Protein AF-A0A9Q1RSJ9-F1 (afdb_monomer)

Mean predicted aligned error: 6.54 Å

Nearest PDB structures (foldseek):
  8xuq-assembly1_G  TM=7.198E-01  e=1.308E-06  Solanum lycopersicum
  9fp6-assembly1_F  TM=8.351E-01  e=1.399E-05  Nicotiana benthamiana
  8xuo-assembly1_G  TM=7.167E-01  e=4.504E-06  Solanum lycopersicum
  8rfh-assembly1_B  TM=7.055E-01  e=2.595E-05  Nicotiana benthamiana
  9cc9-assembly1_L  TM=5.285E-01  e=7.656E-05  Nicotiana benthamiana

Foldseek 3Di:
DDDPAAECEQDHDPCCLVVLCDQEHHHEYCHQEDDLSVLSVLNHQEAHYEHPDAEHEYELNVLNNQNHAYAHYPHAYEHDPPPPPDDDCPPRANANHAEHAHYEAEPDDVNVSVLVSYQQHAEYEYEYAWDWDADPVVRGIETETHAAQSNQNHAEYHYEYPYPDLPHHYDYHHHPNHNYYHYHPRRDD

pLDDT: mean 84.87, std 12.77, range [38.72, 98.0]

Structure (mmCIF, N/CA/C/O backbone):
data_AF-A0A9Q1RSJ9-F1
#
_entry.id   AF-A0A9Q1RSJ9-F1
#
loop_
_atom_site.group_PDB
_atom_site.id
_atom_site.type_symbol
_atom_site.label_atom_id
_atom_site.label_alt_id
_atom_site.label_comp_id
_atom_site.label_asym_id
_atom_site.label_entity_id
_atom_site.label_seq_id
_atom_site.pdbx_PDB_ins_code
_atom_site.Cartn_x
_atom_site.Cartn_y
_atom_site.Cartn_z
_atom_site.occupancy
_atom_site.B_iso_or_equiv
_atom_site.auth_seq_id
_atom_site.auth_comp_id
_atom_site.auth_asym_id
_atom_site.auth_atom_id
_atom_site.pdbx_PDB_model_num
ATOM 1 N N . MET A 1 1 ? 0.863 -15.755 8.123 1.00 38.72 1 MET A N 1
ATOM 2 C CA . MET A 1 1 ? -0.002 -15.908 9.307 1.00 38.72 1 MET A CA 1
ATOM 3 C C . MET A 1 1 ? -1.433 -15.966 8.819 1.00 38.72 1 MET A C 1
ATOM 5 O O . MET A 1 1 ? -1.862 -15.001 8.196 1.00 38.72 1 MET A O 1
ATOM 9 N N . ASP A 1 2 ? -2.131 -17.075 9.055 1.00 47.91 2 ASP A N 1
ATOM 10 C CA . ASP A 1 2 ? -3.582 -17.150 8.866 1.00 47.91 2 ASP A CA 1
ATOM 11 C C . ASP A 1 2 ? -4.243 -16.605 10.131 1.00 47.91 2 ASP A C 1
ATOM 13 O O . ASP A 1 2 ? -4.348 -17.286 11.147 1.00 47.91 2 ASP A O 1
ATOM 17 N N . LEU A 1 3 ? -4.605 -15.323 10.098 1.00 58.59 3 LEU A N 1
ATOM 18 C CA . LEU A 1 3 ? -5.423 -14.724 11.145 1.00 58.59 3 LEU A CA 1
ATOM 19 C C . LEU A 1 3 ? -6.862 -15.222 11.010 1.00 58.59 3 LEU A C 1
ATOM 21 O O . LEU A 1 3 ? -7.394 -15.317 9.897 1.00 58.59 3 LEU A O 1
ATOM 25 N N . VAL A 1 4 ? -7.494 -15.507 12.151 1.00 61.94 4 VAL A N 1
ATOM 26 C CA . VAL A 1 4 ? -8.932 -15.782 12.217 1.00 61.94 4 VAL A CA 1
ATOM 27 C C . VAL A 1 4 ? -9.643 -14.551 11.661 1.00 61.94 4 VAL A C 1
ATOM 29 O O . VAL A 1 4 ? -9.582 -13.467 12.235 1.00 61.94 4 VAL A O 1
ATOM 32 N N . SER A 1 5 ? -10.245 -14.711 10.488 1.00 78.69 5 SER A N 1
ATOM 33 C CA . SER A 1 5 ? -10.952 -13.652 9.777 1.00 78.69 5 SER A CA 1
ATOM 34 C C . SER A 1 5 ? -12.436 -13.965 9.789 1.00 78.69 5 SER A C 1
ATOM 36 O O . SER A 1 5 ? -12.838 -15.105 9.549 1.00 78.69 5 SER A O 1
ATOM 38 N N . ILE A 1 6 ? -13.248 -12.950 10.066 1.00 86.00 6 ILE A N 1
ATOM 39 C CA . ILE A 1 6 ? -14.702 -13.087 10.001 1.00 86.00 6 ILE A CA 1
ATOM 40 C C . ILE A 1 6 ? -15.140 -13.227 8.541 1.00 86.00 6 ILE A C 1
ATOM 42 O O . ILE A 1 6 ? -14.545 -12.620 7.648 1.00 86.00 6 ILE A O 1
ATOM 46 N N . ASN A 1 7 ? -16.168 -14.032 8.278 1.00 89.69 7 ASN A N 1
ATOM 47 C CA . ASN A 1 7 ? -16.780 -14.096 6.955 1.00 89.69 7 ASN A CA 1
ATOM 48 C C . ASN A 1 7 ? -17.945 -13.105 6.896 1.00 89.69 7 ASN A C 1
ATOM 50 O O . ASN A 1 7 ? -18.901 -13.241 7.651 1.00 89.69 7 ASN A O 1
ATOM 54 N N . ILE A 1 8 ? -17.841 -12.113 6.016 1.00 87.31 8 ILE A N 1
ATOM 55 C CA . ILE A 1 8 ? -18.817 -11.023 5.881 1.00 87.31 8 ILE A CA 1
ATOM 56 C C . ILE A 1 8 ? -19.888 -11.337 4.822 1.00 87.31 8 ILE A C 1
ATOM 58 O O . ILE A 1 8 ? -20.927 -10.691 4.786 1.00 87.31 8 ILE A O 1
ATOM 62 N N . GLY A 1 9 ? -19.676 -12.348 3.972 1.00 89.19 9 GLY A N 1
ATOM 63 C CA . GLY A 1 9 ? -20.532 -12.574 2.803 1.00 89.19 9 GLY A CA 1
ATOM 64 C C . GLY A 1 9 ? -20.293 -11.521 1.714 1.00 89.19 9 GLY A C 1
ATOM 65 O O . GLY A 1 9 ? -19.180 -10.997 1.603 1.00 89.19 9 GLY A O 1
ATOM 66 N N . ASP A 1 10 ? -21.306 -11.236 0.894 1.00 89.94 10 ASP A N 1
ATOM 67 C CA . ASP A 1 10 ? -21.202 -10.356 -0.285 1.00 89.94 10 ASP A CA 1
ATOM 68 C C . ASP A 1 10 ? -21.384 -8.857 0.011 1.00 89.94 10 ASP A C 1
ATOM 70 O O . ASP A 1 10 ? -21.110 -8.027 -0.854 1.00 89.94 10 ASP A O 1
ATOM 74 N N . THR A 1 11 ? -21.811 -8.492 1.222 1.00 87.00 11 THR A N 1
ATOM 75 C CA . THR A 1 11 ? -22.080 -7.099 1.614 1.00 87.00 11 THR A CA 1
ATOM 76 C C . THR A 1 11 ? -21.608 -6.824 3.032 1.00 87.00 11 THR A C 1
ATOM 78 O O . THR A 1 11 ? -21.827 -7.637 3.926 1.00 87.00 11 THR A O 1
ATOM 81 N N . PHE A 1 12 ? -21.008 -5.655 3.264 1.00 86.06 12 PHE A N 1
ATOM 82 C CA . PHE A 1 12 ? -20.601 -5.249 4.607 1.00 86.06 12 PHE A CA 1
ATOM 83 C C . PHE A 1 12 ? -21.818 -4.845 5.455 1.00 86.06 12 PHE A C 1
ATOM 85 O O . PHE A 1 12 ? -22.579 -3.975 5.025 1.00 86.06 12 PHE A O 1
ATOM 92 N N . PRO A 1 13 ? -22.001 -5.434 6.653 1.00 85.19 13 PRO A N 1
ATOM 93 C CA . PRO A 1 13 ? -23.095 -5.076 7.545 1.00 85.19 13 PRO A CA 1
ATOM 94 C C . PRO A 1 13 ? -22.954 -3.626 8.005 1.00 85.19 13 PRO A C 1
ATOM 96 O O . PRO A 1 13 ? -21.854 -3.155 8.307 1.00 85.19 13 PRO A O 1
ATOM 99 N N . CYS A 1 14 ? -24.077 -2.918 8.097 1.00 83.75 14 CYS A N 1
ATOM 100 C CA . CYS A 1 14 ? -24.103 -1.532 8.559 1.00 83.75 14 CYS A CA 1
ATOM 101 C C . CYS A 1 14 ? -23.620 -1.402 10.008 1.00 83.75 14 CYS A C 1
ATOM 103 O O . CYS A 1 14 ? -23.041 -0.380 10.370 1.00 83.75 14 CYS A O 1
ATOM 105 N N . GLU A 1 15 ? -23.822 -2.446 10.804 1.00 86.25 15 GLU A N 1
ATOM 106 C CA . GLU A 1 15 ? -23.476 -2.583 12.216 1.00 86.25 15 GLU A CA 1
ATOM 107 C C . GLU A 1 15 ? -21.966 -2.510 12.455 1.00 86.25 15 GLU A C 1
ATOM 109 O O . GLU A 1 15 ? -21.543 -2.195 13.566 1.00 86.25 15 GLU A O 1
ATOM 114 N N . ILE A 1 16 ? -21.140 -2.720 11.418 1.00 84.31 16 ILE A N 1
ATOM 115 C CA . ILE A 1 16 ? -19.684 -2.593 11.528 1.00 84.31 16 ILE A CA 1
ATOM 116 C C . ILE A 1 16 ? -19.283 -1.217 12.071 1.00 84.31 16 ILE A C 1
ATOM 118 O O . ILE A 1 16 ? -18.333 -1.131 12.839 1.00 84.31 16 ILE A O 1
ATOM 122 N N . ARG A 1 17 ? -20.055 -0.160 11.769 1.00 85.19 17 ARG A N 1
ATOM 123 C CA . ARG A 1 17 ? -19.818 1.212 12.246 1.00 85.19 17 ARG A CA 1
ATOM 124 C C . ARG A 1 17 ? -19.864 1.347 13.773 1.00 85.19 17 ARG A C 1
ATOM 126 O O . ARG A 1 17 ? -19.304 2.288 14.319 1.00 85.19 17 ARG A O 1
ATOM 133 N N . ALA A 1 18 ? -20.519 0.416 14.472 1.00 87.75 18 ALA A N 1
ATOM 134 C CA . ALA A 1 18 ? -20.614 0.425 15.930 1.00 87.75 18 ALA A CA 1
ATOM 135 C C . ALA A 1 18 ? -19.321 -0.055 16.614 1.00 87.75 18 ALA A C 1
ATOM 137 O O . ALA A 1 18 ? -19.141 0.143 17.815 1.00 87.75 18 ALA A O 1
ATOM 138 N N . LEU A 1 19 ? -18.388 -0.652 15.868 1.00 88.19 19 LEU A N 1
ATOM 139 C CA . LEU A 1 19 ? -17.151 -1.227 16.399 1.00 88.19 19 LEU A CA 1
ATOM 140 C C . LEU A 1 19 ? -16.051 -0.168 16.601 1.00 88.19 19 LEU A C 1
ATOM 142 O O . LEU A 1 19 ? -14.877 -0.429 16.371 1.00 88.19 19 LEU A O 1
ATOM 146 N N . ILE A 1 20 ? -16.397 1.037 17.058 1.00 89.94 20 ILE A N 1
ATOM 147 C CA . ILE A 1 20 ? -15.503 2.213 17.126 1.00 89.94 20 ILE A CA 1
ATOM 148 C C . ILE A 1 20 ? -14.248 2.036 18.002 1.00 89.94 20 ILE A C 1
ATOM 150 O O . ILE A 1 20 ? -13.300 2.817 17.909 1.00 89.94 20 ILE A O 1
ATOM 154 N N . HIS A 1 21 ? -14.225 1.025 18.872 1.00 91.81 21 HIS A N 1
ATOM 155 C CA . HIS A 1 21 ? -13.074 0.685 19.714 1.00 91.81 21 HIS A CA 1
ATOM 156 C C . HIS A 1 21 ? -12.145 -0.355 19.078 1.00 91.81 21 HIS A C 1
ATOM 158 O O . HIS A 1 21 ? -11.103 -0.681 19.651 1.00 91.81 21 HIS A O 1
ATOM 164 N N . MET A 1 22 ? -12.492 -0.890 17.903 1.00 92.19 22 MET A N 1
ATOM 165 C CA . MET A 1 22 ? -11.650 -1.862 17.223 1.00 92.19 22 MET A CA 1
ATOM 166 C C . MET A 1 22 ? -10.328 -1.248 16.786 1.00 92.19 22 MET A C 1
ATOM 168 O O . MET A 1 22 ? -10.280 -0.211 16.134 1.00 92.19 22 MET A O 1
ATOM 172 N N . ARG A 1 23 ? -9.254 -1.979 17.083 1.00 96.25 23 ARG A N 1
ATOM 173 C CA . ARG A 1 23 ? -7.890 -1.687 16.621 1.00 96.25 23 ARG A CA 1
ATOM 174 C C . ARG A 1 23 ? -7.442 -2.637 15.513 1.00 96.25 23 ARG A C 1
ATOM 176 O O . ARG A 1 23 ? -6.493 -2.346 14.793 1.00 96.25 23 ARG A O 1
ATOM 183 N N . TYR A 1 24 ? -8.134 -3.760 15.350 1.00 94.94 24 TYR A N 1
ATOM 184 C CA . TYR A 1 24 ? -7.784 -4.809 14.406 1.00 94.94 24 TYR A CA 1
ATOM 185 C C . TYR A 1 24 ? -9.038 -5.340 13.714 1.00 94.94 24 TYR A C 1
ATOM 187 O O . TYR A 1 24 ? -9.971 -5.772 14.385 1.00 94.94 24 TYR A O 1
ATOM 195 N N . PHE A 1 25 ? -9.041 -5.339 12.384 1.00 92.50 25 PHE A N 1
ATOM 196 C CA . PHE A 1 25 ? -10.108 -5.888 11.555 1.00 92.50 25 PHE A CA 1
ATOM 197 C C . PHE A 1 25 ? -9.519 -6.872 10.554 1.00 92.50 25 PHE A C 1
ATOM 199 O O . PHE A 1 25 ? -8.630 -6.506 9.787 1.00 92.50 25 PHE A O 1
ATOM 206 N N . ALA A 1 26 ? -10.036 -8.101 10.537 1.00 92.75 26 ALA A N 1
ATOM 207 C CA . ALA A 1 26 ? -9.693 -9.098 9.533 1.00 92.75 26 ALA A CA 1
ATOM 208 C C . ALA A 1 26 ? -10.942 -9.774 8.989 1.00 92.75 26 ALA A C 1
ATOM 210 O O . ALA A 1 26 ? -11.686 -10.395 9.747 1.00 92.75 26 ALA A O 1
ATOM 211 N N . ALA A 1 27 ? -11.137 -9.711 7.674 1.00 91.38 27 ALA A N 1
ATOM 212 C CA . ALA A 1 27 ? -12.321 -10.274 7.044 1.00 91.38 27 ALA A CA 1
ATOM 213 C C . ALA A 1 27 ? -12.035 -11.025 5.742 1.00 91.38 27 ALA A C 1
ATOM 215 O O . ALA A 1 27 ? -11.140 -10.681 4.966 1.00 91.38 27 ALA A O 1
ATOM 216 N N . ARG A 1 28 ? -12.863 -12.036 5.483 1.00 92.50 28 ARG A N 1
ATOM 217 C CA . ARG A 1 28 ? -13.072 -12.649 4.171 1.00 92.50 28 ARG A CA 1
ATOM 218 C C . ARG A 1 28 ? -14.424 -12.182 3.655 1.00 92.50 28 ARG A C 1
ATOM 220 O O . ARG A 1 28 ? -15.399 -12.198 4.400 1.00 92.50 28 ARG A O 1
ATOM 227 N N . THR A 1 29 ? -14.486 -11.757 2.401 1.00 91.69 29 THR A N 1
ATOM 228 C CA . THR A 1 29 ? -15.721 -11.200 1.841 1.00 91.69 29 THR A CA 1
ATOM 229 C C . THR A 1 29 ? -15.854 -11.504 0.355 1.00 91.69 29 THR A C 1
ATOM 231 O O . THR A 1 29 ? -14.871 -11.485 -0.387 1.00 91.69 29 THR A O 1
ATOM 234 N N . GLY A 1 30 ? -17.079 -11.806 -0.068 1.00 92.00 30 GLY A N 1
ATOM 235 C CA . GLY A 1 30 ? -17.480 -11.867 -1.469 1.00 92.00 30 GLY A CA 1
ATOM 236 C C . GLY A 1 30 ? -17.686 -10.487 -2.097 1.00 92.00 30 GLY A C 1
ATOM 237 O O . GLY A 1 30 ? -17.730 -10.403 -3.323 1.00 92.00 30 GLY A O 1
ATOM 238 N N . ALA A 1 31 ? -17.731 -9.418 -1.292 1.00 90.56 31 ALA A N 1
ATOM 239 C CA . ALA A 1 31 ? -17.780 -8.044 -1.774 1.00 90.56 31 ALA A CA 1
ATOM 240 C C . ALA A 1 31 ? -16.536 -7.697 -2.607 1.00 90.56 31 ALA A C 1
ATOM 242 O O . ALA A 1 31 ? -15.432 -8.206 -2.379 1.00 90.56 31 ALA A O 1
ATOM 243 N N . ASP A 1 32 ? -16.710 -6.802 -3.573 1.00 90.31 32 ASP A N 1
ATOM 244 C CA . ASP A 1 32 ? -15.641 -6.251 -4.405 1.00 90.31 32 ASP A CA 1
ATOM 245 C C . ASP A 1 32 ? -15.170 -4.870 -3.933 1.00 90.31 32 ASP A C 1
ATOM 247 O O . ASP A 1 32 ? -14.203 -4.332 -4.474 1.00 90.31 32 ASP A O 1
ATOM 251 N N . SER A 1 33 ? -15.817 -4.303 -2.917 1.00 89.88 33 SER A N 1
ATOM 252 C CA . SER A 1 33 ? -15.429 -3.059 -2.268 1.00 89.88 33 SER A CA 1
ATOM 253 C C . SER A 1 33 ? -15.694 -3.103 -0.767 1.00 89.88 33 SER A C 1
ATOM 255 O O . SER A 1 33 ? -16.440 -3.937 -0.253 1.00 89.88 33 SER A O 1
ATOM 257 N N . ILE A 1 34 ? -15.055 -2.185 -0.057 1.00 88.81 34 ILE A N 1
ATOM 258 C CA . ILE A 1 34 ? -15.343 -1.856 1.339 1.00 88.81 34 ILE A CA 1
ATOM 259 C C . ILE A 1 34 ? -16.115 -0.520 1.352 1.00 88.81 34 ILE A C 1
ATOM 261 O O . ILE A 1 34 ? -15.713 0.410 0.648 1.00 88.81 34 ILE A O 1
ATOM 265 N N . PRO A 1 35 ? -17.215 -0.389 2.118 1.00 89.31 35 PRO A N 1
ATOM 266 C CA . PRO A 1 35 ? -17.971 0.858 2.191 1.00 89.31 35 PRO A CA 1
ATOM 267 C C . PRO A 1 35 ? -17.153 1.983 2.829 1.00 89.31 35 PRO A C 1
ATOM 269 O O . PRO A 1 35 ? -16.315 1.750 3.704 1.00 89.31 35 PRO A O 1
ATOM 272 N N . SER A 1 36 ? -17.452 3.225 2.448 1.00 87.69 36 SER A N 1
ATOM 273 C CA . SER A 1 36 ? -16.790 4.420 2.985 1.00 87.69 36 SER A CA 1
ATOM 274 C C . SER A 1 36 ? -16.938 4.571 4.505 1.00 87.69 36 SER A C 1
ATOM 276 O O . SER A 1 36 ? -16.034 5.112 5.148 1.00 87.69 36 SER A O 1
ATOM 278 N N . THR A 1 37 ? -18.002 4.006 5.088 1.00 87.31 37 THR A N 1
ATOM 279 C CA . THR A 1 37 ? -18.265 3.949 6.538 1.00 87.31 37 THR A CA 1
ATOM 280 C C . THR A 1 37 ? -17.204 3.179 7.326 1.00 87.31 37 THR A C 1
ATOM 282 O O . THR A 1 37 ? -17.190 3.239 8.549 1.00 87.31 37 THR A O 1
ATOM 285 N N . ILE A 1 38 ? -16.271 2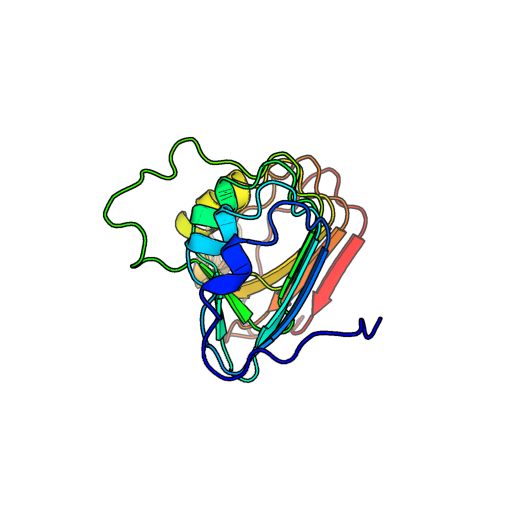.475 6.672 1.00 89.75 38 ILE A N 1
ATOM 286 C CA . ILE A 1 38 ? -15.105 1.902 7.362 1.00 89.75 38 ILE A CA 1
ATOM 287 C C . ILE A 1 38 ? -14.284 2.971 8.099 1.00 89.75 38 ILE A C 1
ATOM 289 O O . ILE A 1 38 ? -13.656 2.669 9.111 1.00 89.75 38 ILE A O 1
ATOM 293 N N . ALA A 1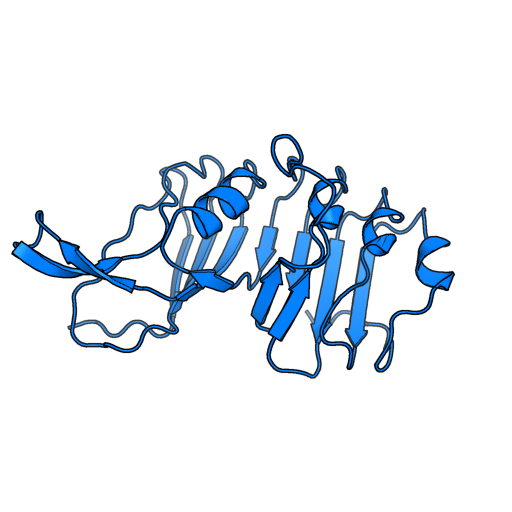 39 ? -14.325 4.222 7.627 1.00 89.06 39 ALA A N 1
ATOM 294 C CA . ALA A 1 39 ? -13.655 5.351 8.263 1.00 89.06 39 ALA A CA 1
ATOM 295 C C . ALA A 1 39 ? -14.237 5.711 9.643 1.00 89.06 39 ALA A C 1
ATOM 297 O O . ALA A 1 39 ? -13.537 6.339 10.438 1.00 89.06 39 ALA A O 1
ATOM 298 N N . ASP A 1 40 ? -15.457 5.261 9.963 1.00 90.12 40 ASP A N 1
ATOM 299 C CA . ASP A 1 40 ? -16.060 5.422 11.294 1.00 90.12 40 ASP A CA 1
ATOM 300 C C . ASP A 1 40 ? -15.291 4.620 12.359 1.00 90.12 40 ASP A C 1
ATOM 302 O O . ASP A 1 40 ? -15.323 4.946 13.548 1.00 90.12 40 ASP A O 1
ATOM 306 N N . LEU A 1 41 ? -14.521 3.605 11.942 1.00 92.50 41 LEU A N 1
ATOM 307 C CA . LEU A 1 41 ? -13.605 2.850 12.798 1.00 92.50 41 LEU A CA 1
ATOM 308 C C . LEU A 1 41 ? -12.309 3.627 13.061 1.00 92.50 41 LEU A C 1
ATOM 310 O O . LEU A 1 41 ? -11.207 3.151 12.798 1.00 92.50 41 LEU A O 1
ATOM 314 N N . TRP A 1 42 ? -12.422 4.836 13.601 1.00 90.06 42 TRP A N 1
ATOM 315 C CA . TRP A 1 42 ? -11.311 5.777 13.777 1.00 90.06 42 TRP A CA 1
ATOM 316 C C . TRP A 1 42 ? -10.148 5.250 14.644 1.00 90.06 42 TRP A C 1
ATOM 318 O O . TRP A 1 42 ? -9.029 5.757 14.542 1.00 90.06 42 TRP A O 1
ATOM 328 N N . ASN A 1 43 ? -10.382 4.232 15.486 1.00 94.75 43 ASN A N 1
ATOM 329 C CA . ASN A 1 43 ? -9.339 3.568 16.280 1.00 94.75 43 ASN A CA 1
ATOM 330 C C . ASN A 1 43 ? -8.596 2.437 15.560 1.00 94.75 43 ASN A C 1
ATOM 332 O O . ASN A 1 43 ? -7.685 1.851 16.151 1.00 94.75 43 ASN A O 1
ATOM 336 N N . LEU A 1 44 ? -8.968 2.109 14.323 1.00 96.12 44 LEU A N 1
ATOM 337 C CA . LEU A 1 44 ? -8.414 0.960 13.627 1.00 96.12 44 LEU A CA 1
ATOM 338 C C . LEU A 1 44 ? -6.933 1.174 13.301 1.00 96.12 44 LEU A C 1
ATOM 340 O O . LEU A 1 44 ? -6.558 2.146 12.652 1.00 96.12 44 LEU A O 1
ATOM 344 N N . GLU A 1 45 ? -6.097 0.226 13.719 1.00 97.62 45 GLU A N 1
ATOM 345 C CA . GLU A 1 45 ? -4.654 0.225 13.466 1.00 97.62 45 GLU A CA 1
ATOM 346 C C . GLU A 1 45 ? -4.273 -0.776 12.377 1.00 97.62 45 GLU A C 1
ATOM 348 O O . GLU A 1 45 ? -3.343 -0.537 11.610 1.00 97.62 45 GLU A O 1
ATOM 353 N N . THR A 1 46 ? -4.988 -1.898 12.283 1.00 96.81 46 THR A N 1
ATOM 354 C CA . THR A 1 46 ? -4.728 -2.934 11.279 1.00 96.81 46 THR A CA 1
ATOM 355 C C . THR A 1 46 ? -6.003 -3.324 10.549 1.00 96.81 46 THR A C 1
ATOM 357 O O . THR A 1 46 ? -6.970 -3.766 11.167 1.00 96.81 46 THR A O 1
ATOM 360 N N . PHE A 1 47 ? -5.975 -3.205 9.226 1.00 95.00 47 PHE A N 1
ATOM 361 C CA . PHE A 1 47 ? -7.040 -3.602 8.318 1.00 95.00 47 PHE A CA 1
ATOM 362 C C . PHE A 1 47 ? -6.547 -4.725 7.407 1.00 95.00 47 PHE A C 1
ATOM 364 O O . PHE A 1 47 ? -5.630 -4.538 6.606 1.00 95.00 47 PHE A O 1
ATOM 371 N N . VAL A 1 48 ? -7.163 -5.896 7.519 1.00 94.38 48 VAL A N 1
ATOM 372 C CA . VAL A 1 48 ? -6.850 -7.087 6.733 1.00 94.38 48 VAL A CA 1
ATOM 373 C C . VAL A 1 48 ? -8.104 -7.542 6.005 1.00 94.38 48 VAL A C 1
ATOM 375 O O . VAL A 1 48 ? -9.132 -7.816 6.619 1.00 94.38 48 VAL A O 1
ATOM 378 N N . VAL A 1 49 ? -8.032 -7.674 4.686 1.00 92.25 49 VAL A N 1
ATOM 379 C CA . VAL A 1 49 ? -9.169 -8.155 3.904 1.00 92.25 49 VAL A CA 1
ATOM 380 C C . VAL A 1 49 ? -8.733 -9.120 2.816 1.00 92.25 49 VAL A C 1
ATOM 382 O O . VAL A 1 49 ? -7.767 -8.911 2.077 1.00 92.25 49 VAL A O 1
ATOM 385 N N . LYS A 1 50 ? -9.477 -10.213 2.710 1.00 90.94 50 LYS A N 1
ATOM 386 C CA . LYS A 1 50 ? -9.373 -11.183 1.631 1.00 90.94 50 LYS A CA 1
ATOM 387 C C . LYS A 1 50 ? -10.681 -11.172 0.858 1.00 90.94 50 LYS A C 1
ATOM 389 O O . LYS A 1 50 ? -11.651 -11.817 1.256 1.00 90.94 50 LYS A O 1
ATOM 394 N N . GLY A 1 51 ? -10.680 -10.440 -0.252 1.00 89.00 51 GLY A N 1
ATOM 395 C CA . GLY A 1 51 ? -11.730 -10.571 -1.251 1.00 89.00 51 GLY A CA 1
ATOM 396 C C . GLY A 1 51 ? -11.768 -12.003 -1.791 1.00 89.00 51 GLY A C 1
ATOM 397 O O . GLY A 1 51 ? -10.752 -12.704 -1.827 1.00 89.00 51 GLY A O 1
ATOM 398 N N . LEU A 1 52 ? -12.936 -12.454 -2.222 1.00 87.50 52 LEU A N 1
ATOM 399 C CA . LEU A 1 52 ? -13.087 -13.725 -2.938 1.00 87.50 52 LEU A CA 1
ATOM 400 C C . LEU A 1 52 ? -13.102 -13.524 -4.465 1.00 87.50 52 LEU A C 1
ATOM 402 O O . LEU A 1 52 ? -13.110 -14.495 -5.214 1.00 87.50 52 LEU A O 1
ATOM 406 N N . ARG A 1 53 ? -13.056 -12.263 -4.920 1.00 85.38 53 ARG A N 1
ATOM 407 C CA . ARG A 1 53 ? -13.040 -11.835 -6.331 1.00 85.38 53 ARG A CA 1
ATOM 408 C C . ARG A 1 53 ? -11.670 -11.277 -6.750 1.00 85.38 53 ARG A C 1
ATOM 410 O O . ARG A 1 53 ? -10.776 -11.143 -5.925 1.00 85.38 53 ARG A O 1
ATOM 417 N N . GLY A 1 54 ? -11.478 -10.945 -8.029 1.00 83.75 54 GLY A N 1
ATOM 418 C CA . GLY A 1 54 ? -10.159 -10.561 -8.566 1.00 83.75 54 GLY A CA 1
ATOM 419 C C . GLY A 1 54 ? -9.560 -9.255 -8.013 1.00 83.75 54 GLY A C 1
ATOM 420 O O . GLY A 1 54 ? -8.387 -9.222 -7.633 1.00 83.75 54 GLY A O 1
ATOM 421 N N . GLU A 1 55 ? -10.351 -8.186 -7.971 1.00 88.12 55 GLU A N 1
ATOM 422 C CA . GLU A 1 55 ? -9.955 -6.851 -7.504 1.00 88.12 55 GLU A CA 1
ATOM 423 C C . GLU A 1 55 ? -10.837 -6.432 -6.324 1.00 88.12 55 GLU A C 1
ATOM 425 O O . GLU A 1 55 ? -12.017 -6.775 -6.286 1.00 88.12 55 GLU A O 1
ATOM 430 N N . PHE A 1 56 ? -10.250 -5.730 -5.356 1.00 91.00 56 PHE A N 1
ATOM 431 C CA . PHE A 1 56 ? -10.928 -5.237 -4.165 1.00 91.00 56 PHE A CA 1
ATOM 432 C C . PHE A 1 56 ? -10.724 -3.725 -4.044 1.00 91.00 56 PHE A C 1
ATOM 434 O O . PHE A 1 56 ? -9.591 -3.249 -3.934 1.00 91.00 56 PHE A O 1
ATOM 441 N N . ARG A 1 57 ? -11.817 -2.965 -4.092 1.00 91.25 57 ARG A N 1
ATOM 442 C CA . ARG A 1 57 ? -11.799 -1.503 -4.098 1.00 91.25 57 ARG A CA 1
ATOM 443 C C . ARG A 1 57 ? -11.817 -0.963 -2.675 1.00 91.25 57 ARG A C 1
ATOM 445 O O . ARG A 1 57 ? -12.723 -1.241 -1.895 1.00 91.25 57 ARG A O 1
ATOM 452 N N . LEU A 1 58 ? -10.803 -0.178 -2.356 1.00 90.94 58 LEU A N 1
ATOM 453 C CA . LEU A 1 58 ? -10.672 0.585 -1.129 1.00 90.94 58 LEU A CA 1
ATOM 454 C C . LEU A 1 58 ? -11.334 1.960 -1.310 1.00 90.94 58 LEU A C 1
ATOM 456 O O . LEU A 1 58 ? -11.178 2.566 -2.374 1.00 90.94 58 LEU A O 1
ATOM 460 N N . PRO A 1 59 ? -12.039 2.489 -0.300 1.00 88.56 59 PRO A N 1
ATOM 461 C CA . PRO A 1 59 ? -12.614 3.814 -0.356 1.00 88.56 59 PRO A CA 1
ATOM 462 C C . PRO A 1 59 ? -11.520 4.836 -0.026 1.00 88.56 59 PRO A C 1
ATOM 464 O O . PRO A 1 59 ? -10.584 4.581 0.740 1.00 88.56 59 PRO A O 1
ATOM 467 N N . ARG A 1 60 ? -11.633 6.039 -0.567 1.00 85.06 60 ARG A N 1
ATOM 468 C CA . ARG A 1 60 ? -10.699 7.114 -0.220 1.00 85.06 60 ARG A CA 1
ATOM 469 C C . ARG A 1 60 ? -10.896 7.621 1.211 1.00 85.06 60 ARG A C 1
ATOM 471 O O . ARG A 1 60 ? -9.948 8.119 1.809 1.00 85.06 60 ARG A O 1
ATOM 478 N N . SER A 1 61 ? -12.052 7.369 1.828 1.00 85.81 61 SER A N 1
ATOM 479 C CA . SER A 1 61 ? -12.277 7.653 3.251 1.00 85.81 61 SER A CA 1
ATOM 480 C C . SER A 1 61 ? -11.268 6.968 4.190 1.00 85.81 61 SER A C 1
ATOM 482 O O . SER A 1 61 ? -11.043 7.469 5.292 1.00 85.81 61 SER A O 1
ATOM 484 N N . LEU A 1 62 ? -10.576 5.899 3.757 1.00 89.12 62 LEU A N 1
ATOM 485 C CA . LEU A 1 62 ? -9.454 5.318 4.510 1.00 89.12 62 LEU A CA 1
ATOM 486 C C . LEU A 1 62 ? -8.369 6.348 4.824 1.00 89.12 62 LEU A C 1
ATOM 488 O O . LEU A 1 62 ? -7.757 6.255 5.884 1.00 89.12 62 LEU A O 1
ATOM 492 N N . PHE A 1 63 ? -8.152 7.350 3.964 1.00 86.81 63 PHE A N 1
ATOM 493 C CA . PHE A 1 63 ? -7.135 8.378 4.193 1.00 86.81 63 PHE A CA 1
ATOM 494 C C . PHE A 1 63 ? -7.403 9.263 5.418 1.00 86.81 63 PHE A C 1
ATOM 496 O O . PHE A 1 63 ? -6.512 9.988 5.851 1.00 86.81 63 PHE A O 1
ATOM 503 N N . ARG A 1 64 ? -8.599 9.173 6.016 1.00 84.94 64 ARG A N 1
ATOM 504 C CA . ARG A 1 64 ? -8.982 9.868 7.256 1.00 84.94 64 ARG A CA 1
ATOM 505 C C . ARG A 1 64 ? -8.646 9.071 8.522 1.00 84.94 64 ARG A C 1
ATOM 507 O O . ARG A 1 64 ? -8.731 9.602 9.628 1.00 84.94 64 ARG A O 1
ATOM 514 N N . MET A 1 65 ? -8.263 7.801 8.390 1.00 91.44 65 MET A N 1
ATOM 515 C CA . MET A 1 65 ? -8.020 6.904 9.521 1.00 91.44 65 MET A CA 1
ATOM 516 C C . MET A 1 65 ? -6.608 7.095 10.081 1.00 91.44 65 MET A C 1
ATOM 518 O O . MET A 1 65 ? -5.697 6.309 9.832 1.00 91.44 65 MET A O 1
ATOM 522 N N . PHE A 1 66 ? -6.421 8.153 10.867 1.00 90.94 66 PHE A N 1
ATOM 523 C CA . PHE A 1 66 ? -5.111 8.592 11.360 1.00 90.94 66 PHE A CA 1
ATOM 524 C C . PHE A 1 66 ? -4.377 7.584 12.262 1.00 90.94 66 PHE A C 1
ATOM 526 O O . PHE A 1 66 ? -3.180 7.748 12.472 1.00 90.94 66 PHE A O 1
ATOM 533 N N . LYS A 1 67 ? -5.039 6.552 12.808 1.00 95.81 67 LYS A N 1
ATOM 534 C CA . LYS A 1 67 ? -4.380 5.474 13.575 1.00 95.81 67 LYS A CA 1
ATOM 535 C C . LYS A 1 67 ? -4.004 4.257 12.731 1.00 95.81 67 LYS A C 1
ATOM 537 O O . LYS A 1 67 ? -3.340 3.361 13.246 1.00 95.81 67 LYS A O 1
ATOM 542 N N . LEU A 1 68 ? -4.395 4.219 11.458 1.00 96.81 68 LEU A N 1
ATOM 543 C CA . LEU A 1 68 ? -4.203 3.063 10.593 1.00 96.81 68 LEU A CA 1
ATOM 544 C C . LEU A 1 68 ? -2.723 2.896 10.239 1.00 96.81 68 LEU A C 1
ATOM 546 O O . LEU A 1 68 ? -2.133 3.732 9.559 1.00 96.81 68 LEU A O 1
ATOM 550 N N . LYS A 1 69 ? -2.134 1.790 10.697 1.00 97.69 69 LYS A N 1
ATOM 551 C CA . LYS A 1 69 ? -0.720 1.438 10.515 1.00 97.69 69 LYS A CA 1
ATOM 552 C C . LYS A 1 69 ? -0.509 0.386 9.443 1.00 97.69 69 LYS A C 1
ATOM 554 O O . LYS A 1 69 ? 0.490 0.420 8.724 1.00 97.69 69 LYS A O 1
ATOM 559 N N . HIS A 1 70 ? -1.442 -0.553 9.327 1.00 97.69 70 HIS A N 1
ATOM 560 C CA . HIS A 1 70 ? -1.270 -1.722 8.478 1.00 97.69 70 HIS A CA 1
ATOM 561 C C . HIS A 1 70 ? -2.501 -1.955 7.608 1.00 97.69 70 HIS A C 1
ATOM 563 O O . HIS A 1 70 ? -3.590 -2.205 8.118 1.00 97.69 70 HIS A O 1
ATOM 569 N N . ILE A 1 71 ? -2.307 -1.930 6.289 1.00 95.81 71 ILE A N 1
ATOM 570 C CA . ILE A 1 71 ? -3.316 -2.328 5.305 1.00 95.81 71 ILE A CA 1
ATOM 571 C C . ILE A 1 71 ? -2.820 -3.582 4.590 1.00 95.81 71 ILE A C 1
ATOM 573 O O . ILE A 1 71 ? -1.788 -3.569 3.913 1.00 95.81 71 ILE A O 1
ATOM 577 N N . HIS A 1 72 ? -3.576 -4.668 4.713 1.00 94.44 72 HIS A N 1
ATOM 578 C CA . HIS A 1 72 ? -3.287 -5.931 4.058 1.00 94.44 72 HIS A CA 1
ATOM 579 C C . HIS A 1 72 ? -4.474 -6.409 3.230 1.00 94.44 72 HIS A C 1
ATOM 581 O O . HIS A 1 72 ? -5.413 -7.010 3.747 1.00 94.44 72 HIS A O 1
ATOM 587 N N . VAL A 1 73 ? -4.414 -6.180 1.921 1.00 91.75 73 VAL A N 1
ATOM 588 C CA . VAL A 1 73 ? -5.364 -6.771 0.979 1.00 91.75 73 VAL A CA 1
ATOM 589 C C . VAL A 1 73 ? -4.717 -8.011 0.360 1.00 91.75 73 VAL A C 1
ATOM 591 O O . VAL A 1 73 ? -3.619 -7.942 -0.185 1.00 91.75 73 VAL A O 1
ATOM 594 N N . ASN A 1 74 ? -5.356 -9.176 0.448 1.00 84.62 74 ASN A N 1
ATOM 595 C CA . ASN A 1 74 ? -4.779 -10.408 -0.113 1.00 84.62 74 ASN A CA 1
ATOM 596 C C . ASN A 1 74 ? -4.852 -10.466 -1.652 1.00 84.62 74 ASN A C 1
ATOM 598 O O . ASN A 1 74 ? -4.018 -11.120 -2.282 1.00 84.62 74 ASN A O 1
ATOM 602 N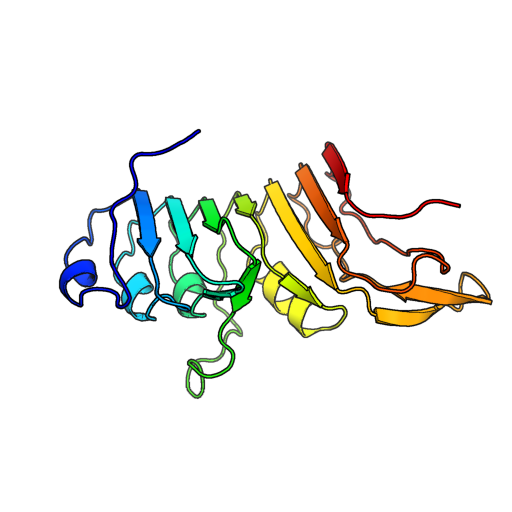 N . ASN A 1 75 ? -5.810 -9.754 -2.252 1.00 80.69 75 ASN A N 1
ATOM 603 C CA . ASN A 1 75 ? -6.014 -9.693 -3.704 1.00 80.69 75 ASN A CA 1
ATOM 604 C C . ASN A 1 75 ? -5.421 -8.402 -4.277 1.00 80.69 75 ASN A C 1
ATOM 606 O O . ASN A 1 75 ? -4.568 -7.792 -3.649 1.00 80.69 75 ASN A O 1
ATOM 610 N N . ARG A 1 76 ? -5.837 -7.977 -5.474 1.00 87.88 76 ARG A N 1
ATOM 611 C CA . ARG A 1 76 ? -5.411 -6.695 -6.053 1.00 87.88 76 ARG A CA 1
ATOM 612 C C . ARG A 1 76 ? -6.234 -5.574 -5.426 1.00 87.88 76 ARG A C 1
ATOM 614 O O . ARG A 1 76 ? -7.449 -5.582 -5.590 1.00 87.88 76 ARG A O 1
ATOM 621 N N . ALA A 1 77 ? -5.597 -4.634 -4.735 1.00 90.06 77 ALA A N 1
ATOM 622 C CA . ALA A 1 77 ? -6.284 -3.463 -4.206 1.00 90.06 77 ALA A CA 1
ATOM 623 C C . ALA A 1 77 ? -6.257 -2.314 -5.217 1.00 90.06 77 ALA A C 1
ATOM 625 O O . ALA A 1 77 ? -5.209 -2.019 -5.791 1.00 90.06 77 ALA A O 1
ATOM 626 N N . SER A 1 78 ? -7.373 -1.625 -5.397 1.00 88.62 78 SER A N 1
ATOM 627 C CA . SER A 1 78 ? -7.420 -0.322 -6.067 1.00 88.62 78 SER A CA 1
ATOM 628 C C . SER A 1 78 ? -8.213 0.656 -5.226 1.00 88.62 78 SER A C 1
ATOM 630 O O . SER A 1 78 ? -8.948 0.250 -4.335 1.00 88.62 78 SER A O 1
ATOM 632 N N . PHE A 1 79 ? -8.045 1.949 -5.471 1.00 83.44 79 PHE A N 1
ATOM 633 C CA . PHE A 1 79 ? -8.870 2.959 -4.822 1.00 83.44 79 PHE A CA 1
ATOM 634 C C . PHE A 1 79 ? -10.068 3.275 -5.715 1.00 83.44 79 PHE A C 1
ATOM 636 O O . PHE A 1 79 ? -9.899 3.486 -6.918 1.00 83.44 79 PHE A O 1
ATOM 643 N N . SER A 1 80 ? -11.267 3.293 -5.132 1.00 69.81 80 SER A N 1
ATOM 644 C CA . SER A 1 80 ? -12.485 3.718 -5.822 1.00 69.81 80 SER A CA 1
ATOM 645 C C . SER A 1 80 ? -12.314 5.157 -6.317 1.00 69.81 80 SER A C 1
ATOM 647 O O . SER A 1 80 ? -11.909 6.045 -5.564 1.00 69.81 80 SER A O 1
ATOM 649 N N . LEU A 1 81 ? -12.574 5.377 -7.609 1.00 54.97 81 LEU A N 1
ATOM 650 C CA . LEU A 1 81 ? -12.593 6.710 -8.220 1.00 54.97 81 LEU A CA 1
ATOM 651 C C . LEU A 1 81 ? -13.985 7.351 -8.158 1.00 54.97 81 LEU A C 1
ATOM 653 O O . LEU A 1 81 ? -14.093 8.558 -8.346 1.00 54.97 81 LEU A O 1
ATOM 657 N N . HIS A 1 82 ? -15.029 6.550 -7.923 1.00 50.50 82 HIS A N 1
ATOM 658 C CA . HIS A 1 82 ? -16.425 6.961 -8.074 1.00 50.50 82 HIS A CA 1
ATOM 659 C C . HIS A 1 82 ? -17.110 7.364 -6.764 1.00 50.50 82 HIS A C 1
ATOM 661 O O . HIS A 1 82 ? -18.114 8.064 -6.825 1.00 50.50 82 HIS A O 1
ATOM 667 N N . ASP A 1 83 ? -16.562 6.999 -5.602 1.00 49.28 83 ASP A N 1
ATOM 668 C CA . ASP A 1 83 ? -17.197 7.311 -4.308 1.00 49.28 83 ASP A CA 1
ATOM 669 C C . ASP A 1 83 ? -16.911 8.737 -3.796 1.00 49.28 83 ASP A C 1
ATOM 671 O O . ASP A 1 83 ? -17.503 9.172 -2.813 1.00 49.28 83 ASP A O 1
ATOM 675 N N . ASP A 1 84 ? -16.066 9.497 -4.502 1.00 49.47 84 ASP A N 1
ATOM 676 C CA . ASP A 1 84 ? -15.516 10.784 -4.057 1.00 49.47 84 ASP A CA 1
ATOM 677 C C . ASP A 1 84 ? -15.821 11.923 -5.040 1.00 49.47 84 ASP A C 1
ATOM 679 O O . ASP A 1 84 ? -14.959 12.731 -5.386 1.00 49.47 84 ASP A O 1
ATOM 683 N N . ILE A 1 85 ? -17.067 12.033 -5.501 1.00 45.91 85 ILE A N 1
ATOM 684 C CA . ILE A 1 85 ? -17.493 13.219 -6.267 1.00 45.91 85 ILE A CA 1
ATOM 685 C C . ILE A 1 85 ? -17.437 14.496 -5.387 1.00 45.91 85 ILE A C 1
ATOM 687 O O . ILE A 1 85 ? -17.512 15.601 -5.917 1.00 45.91 85 ILE A O 1
ATOM 691 N N . CYS A 1 86 ? -17.244 14.381 -4.062 1.00 41.75 86 CYS A N 1
ATOM 692 C CA . CYS A 1 86 ? -17.441 15.500 -3.136 1.00 41.75 86 CYS A CA 1
ATOM 693 C C . CYS A 1 86 ? -16.311 15.830 -2.133 1.00 41.75 86 CYS A C 1
ATOM 695 O O . CYS A 1 86 ? -16.434 16.846 -1.454 1.00 41.75 86 CYS A O 1
ATOM 697 N N . GLU A 1 87 ? -15.216 15.069 -2.021 1.00 47.38 87 GLU A N 1
ATOM 698 C CA . GLU A 1 87 ? -14.127 15.409 -1.080 1.00 47.38 87 GLU A CA 1
ATOM 699 C C . GLU A 1 87 ? -12.781 15.487 -1.814 1.00 47.38 87 GLU A C 1
ATOM 701 O O . GLU A 1 87 ? -12.323 14.522 -2.431 1.00 47.38 87 GLU A O 1
ATOM 706 N N . SER A 1 88 ? -12.141 16.663 -1.787 1.00 53.16 88 SER A N 1
ATOM 707 C CA . SER A 1 88 ? -10.795 16.804 -2.332 1.00 53.16 88 SER A CA 1
ATOM 708 C C . SER A 1 88 ? -9.817 16.024 -1.454 1.00 53.16 88 SER A C 1
ATOM 710 O O . SER A 1 88 ? -9.752 16.189 -0.236 1.00 53.16 88 SER A O 1
ATOM 712 N N . LEU A 1 89 ? -9.018 15.167 -2.088 1.00 56.12 89 LEU A N 1
ATOM 713 C CA . LEU A 1 89 ? -7.958 14.414 -1.416 1.00 56.12 89 LEU A CA 1
ATOM 714 C C . LEU A 1 89 ? -6.750 15.297 -1.064 1.00 56.12 89 LEU A C 1
ATOM 716 O O . LEU A 1 89 ? -5.732 14.784 -0.600 1.00 56.12 89 LEU A O 1
ATOM 720 N N . ASP A 1 90 ? -6.838 16.605 -1.319 1.00 58.56 90 ASP A N 1
ATOM 721 C CA . ASP A 1 90 ? -5.691 17.512 -1.365 1.00 58.56 90 ASP A CA 1
ATOM 722 C C . ASP A 1 90 ? -4.962 17.615 -0.017 1.00 58.56 90 ASP A C 1
ATOM 724 O O . ASP A 1 90 ? -3.794 17.993 0.008 1.00 58.56 90 ASP A O 1
ATOM 728 N N . ASN A 1 91 ? -5.596 17.190 1.086 1.00 60.41 91 ASN A N 1
ATOM 729 C CA . ASN A 1 91 ? -5.009 17.223 2.428 1.00 60.41 91 ASN A CA 1
ATOM 730 C C . ASN A 1 91 ? -5.130 15.920 3.244 1.00 60.41 91 ASN A C 1
ATOM 732 O O . ASN A 1 91 ? -4.633 15.872 4.369 1.00 60.41 91 ASN A O 1
ATOM 736 N N . SER A 1 92 ? -5.763 14.855 2.737 1.00 76.38 92 SER A N 1
ATOM 737 C CA . SER A 1 92 ? -5.919 13.613 3.512 1.00 76.38 92 SER A CA 1
ATOM 738 C C . SER A 1 92 ? -4.706 12.697 3.335 1.00 76.38 92 SER A C 1
ATOM 740 O O . SER A 1 92 ? -4.438 12.214 2.231 1.00 76.38 92 SER A O 1
ATOM 742 N N . ARG A 1 93 ? -3.969 12.451 4.425 1.00 86.38 93 ARG A N 1
ATOM 743 C CA . ARG A 1 93 ? -2.753 11.627 4.442 1.00 86.38 93 ARG A CA 1
ATOM 744 C C . ARG A 1 93 ? -2.822 10.579 5.546 1.00 86.38 93 ARG A C 1
ATOM 746 O O . ARG A 1 93 ? -3.180 10.861 6.685 1.00 86.38 93 ARG A O 1
ATOM 753 N N . LEU A 1 94 ? -2.403 9.369 5.207 1.00 91.00 94 LEU A N 1
ATOM 754 C CA . LEU A 1 94 ? -2.190 8.258 6.125 1.00 91.00 94 LEU A CA 1
ATOM 755 C C . LEU A 1 94 ? -0.797 8.355 6.752 1.00 91.00 94 LEU A C 1
ATOM 757 O O . LEU A 1 94 ? 0.093 7.552 6.468 1.00 91.00 94 LEU A O 1
ATOM 761 N N . ASP A 1 95 ? -0.598 9.359 7.602 1.00 92.88 95 ASP A N 1
ATOM 762 C CA . ASP A 1 95 ? 0.711 9.628 8.209 1.00 92.88 95 ASP A CA 1
ATOM 763 C C . ASP A 1 95 ? 1.176 8.509 9.155 1.00 92.88 95 ASP A C 1
ATOM 765 O O . ASP A 1 95 ? 2.376 8.287 9.294 1.00 92.88 95 ASP A O 1
ATOM 769 N N . SER A 1 96 ? 0.254 7.764 9.765 1.00 95.62 96 SER A N 1
ATOM 770 C CA . SER A 1 96 ? 0.587 6.621 10.629 1.00 95.62 96 SER A CA 1
ATOM 771 C C . SER A 1 96 ? 0.809 5.313 9.872 1.00 95.62 96 SER A C 1
ATOM 773 O O . SER A 1 96 ? 1.150 4.311 10.496 1.00 95.62 96 SER A O 1
ATOM 775 N N . LEU A 1 97 ? 0.596 5.279 8.552 1.00 96.88 97 LEU A N 1
ATOM 776 C CA . LEU A 1 97 ? 0.662 4.032 7.801 1.00 96.88 97 LEU A CA 1
ATOM 777 C C . LEU A 1 97 ? 2.106 3.570 7.631 1.00 96.88 97 LEU A C 1
ATOM 779 O O . LEU A 1 97 ? 2.909 4.199 6.949 1.00 96.88 97 LEU A O 1
ATOM 783 N N . GLU A 1 98 ? 2.405 2.411 8.206 1.00 97.62 98 GLU A N 1
ATOM 784 C CA . GLU A 1 98 ? 3.727 1.795 8.200 1.00 97.62 98 GLU A CA 1
ATOM 785 C C . GLU A 1 98 ? 3.845 0.700 7.136 1.00 97.62 98 GLU A C 1
ATOM 787 O O . GLU A 1 98 ? 4.924 0.489 6.575 1.00 97.62 98 GLU A O 1
ATOM 792 N N . SER A 1 99 ? 2.751 -0.010 6.838 1.00 97.69 99 SER A N 1
ATOM 793 C CA . SER A 1 99 ? 2.763 -1.072 5.832 1.00 97.69 99 SER A CA 1
ATOM 794 C C . SER A 1 99 ? 1.509 -1.123 4.975 1.00 97.69 99 SER A C 1
ATOM 796 O O . SER A 1 99 ? 0.395 -1.143 5.501 1.00 97.69 99 SER A O 1
ATOM 798 N N . PHE A 1 100 ? 1.700 -1.293 3.669 1.00 95.81 100 PHE A N 1
ATOM 799 C CA . PHE A 1 100 ? 0.616 -1.525 2.724 1.00 95.81 100 PHE A CA 1
ATOM 800 C C . PHE A 1 100 ? 0.975 -2.654 1.762 1.00 95.81 100 PHE A C 1
ATOM 802 O O . PHE A 1 100 ? 2.019 -2.628 1.103 1.00 95.81 100 PHE A O 1
ATOM 809 N N . SER A 1 101 ? 0.110 -3.660 1.667 1.00 92.88 101 SER A N 1
ATOM 810 C CA . SER A 1 101 ? 0.244 -4.707 0.665 1.00 92.88 101 SER A CA 1
ATOM 811 C C . SER A 1 101 ? -0.867 -4.684 -0.374 1.00 92.88 101 SER A C 1
ATOM 813 O O . SER A 1 101 ? -2.033 -4.511 -0.033 1.00 92.88 101 SER A O 1
ATOM 815 N N . THR A 1 102 ? -0.423 -4.989 -1.594 1.00 89.06 102 THR A N 1
ATOM 816 C CA . THR A 1 102 ? -1.110 -5.221 -2.868 1.00 89.06 102 THR A CA 1
ATOM 817 C C . THR A 1 102 ? -1.873 -4.061 -3.524 1.00 89.06 102 THR A C 1
ATOM 819 O O . THR A 1 102 ? -2.716 -4.355 -4.381 1.00 89.06 102 THR A O 1
ATOM 822 N N . PRO A 1 103 ? -1.564 -2.763 -3.285 1.00 91.75 103 PRO A N 1
ATOM 823 C CA . PRO A 1 103 ? -2.092 -1.732 -4.166 1.00 91.75 103 PRO A CA 1
ATOM 824 C C . PRO A 1 103 ? -1.617 -1.979 -5.594 1.00 91.75 103 PRO A C 1
ATOM 826 O O . PRO A 1 103 ? -0.432 -2.227 -5.852 1.00 91.75 103 PRO A O 1
ATOM 829 N N . ARG A 1 104 ? -2.560 -1.908 -6.526 1.00 88.94 104 ARG A N 1
ATOM 830 C CA . ARG A 1 104 ? -2.302 -1.849 -7.952 1.00 88.94 104 ARG A CA 1
ATOM 831 C C . ARG A 1 104 ? -2.052 -0.397 -8.322 1.00 88.94 104 ARG A C 1
ATOM 833 O O . ARG A 1 104 ? -2.910 0.458 -8.132 1.00 88.94 104 ARG A O 1
ATOM 840 N N . LEU A 1 105 ? -0.868 -0.135 -8.855 1.00 86.56 105 LEU A N 1
ATOM 841 C CA . LEU A 1 105 ? -0.422 1.206 -9.203 1.00 86.56 105 LEU A CA 1
ATOM 842 C C . LEU A 1 105 ? 0.035 1.194 -10.665 1.00 86.56 105 LEU A C 1
ATOM 844 O O . LEU A 1 105 ? 0.921 0.427 -11.051 1.00 86.56 105 LEU A O 1
ATOM 848 N N . SER A 1 106 ? -0.617 2.006 -11.491 1.00 80.50 106 SER A N 1
ATOM 849 C CA . SER A 1 106 ? -0.244 2.229 -12.888 1.00 80.50 106 SER A CA 1
ATOM 850 C C . SER A 1 106 ? 0.763 3.366 -12.999 1.00 80.50 106 SER A C 1
ATOM 852 O O . SER A 1 106 ? 0.741 4.289 -12.189 1.00 80.50 106 SER A O 1
ATOM 854 N N . TYR A 1 107 ? 1.622 3.339 -14.017 1.00 79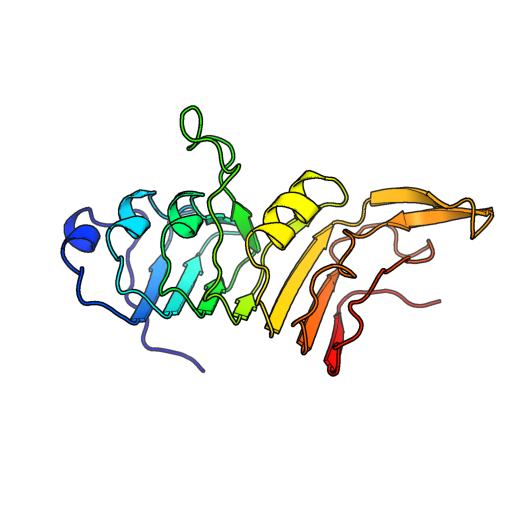.75 107 TYR A N 1
ATOM 855 C CA . TYR A 1 107 ? 2.470 4.491 -14.327 1.00 79.75 107 TYR A CA 1
ATOM 856 C C . TYR A 1 107 ? 1.641 5.779 -14.495 1.00 79.75 107 TYR A C 1
ATOM 858 O O . TYR A 1 107 ? 0.585 5.755 -15.128 1.00 79.75 107 TYR A O 1
ATOM 866 N N . GLY A 1 108 ? 2.127 6.893 -13.940 1.00 76.31 108 GLY A N 1
ATOM 867 C CA . GLY A 1 108 ? 1.513 8.217 -14.062 1.00 76.31 108 GLY A CA 1
ATOM 868 C C . GLY A 1 108 ? 1.216 8.905 -12.726 1.00 76.31 108 GLY A C 1
ATOM 869 O O . GLY A 1 108 ? 1.423 8.352 -11.644 1.00 76.31 108 GLY A O 1
ATOM 870 N N . GLU A 1 109 ? 0.702 10.132 -12.819 1.00 75.38 109 GLU A N 1
ATOM 871 C CA . GLU A 1 109 ? 0.477 11.035 -11.681 1.00 75.38 109 GLU A CA 1
ATOM 872 C C . GLU A 1 109 ? -0.489 10.455 -10.634 1.00 75.38 109 GLU A C 1
ATOM 874 O O . GLU A 1 109 ? -0.313 10.673 -9.439 1.00 75.38 109 GLU A O 1
ATOM 879 N N . GLY A 1 110 ? -1.480 9.661 -11.058 1.00 81.25 110 GLY A N 1
ATOM 880 C CA . GLY A 1 110 ? -2.451 9.045 -10.149 1.00 81.25 110 GLY A CA 1
ATOM 881 C C . GLY A 1 110 ? -1.808 8.110 -9.120 1.00 81.25 110 GLY A C 1
ATOM 882 O O . GLY A 1 110 ? -2.129 8.186 -7.936 1.00 81.25 110 GLY A O 1
ATOM 883 N N . ALA A 1 111 ? -0.853 7.272 -9.536 1.00 85.12 111 ALA A N 1
ATOM 884 C CA . ALA A 1 111 ? -0.130 6.415 -8.600 1.00 85.12 111 ALA A CA 1
ATOM 885 C C . ALA A 1 111 ? 0.778 7.225 -7.673 1.00 85.12 111 ALA A C 1
ATOM 887 O O . ALA A 1 111 ? 0.834 6.940 -6.479 1.00 85.12 111 ALA A O 1
ATOM 888 N N . GLU A 1 112 ? 1.457 8.252 -8.194 1.00 87.62 112 GLU A N 1
ATOM 889 C CA . GLU A 1 112 ? 2.298 9.125 -7.372 1.00 87.62 112 GLU A CA 1
ATOM 890 C C . GLU A 1 112 ? 1.475 9.883 -6.320 1.00 87.62 112 GLU A C 1
ATOM 892 O O . GLU A 1 112 ? 1.912 9.978 -5.177 1.00 87.62 112 GLU A O 1
ATOM 897 N N . LYS A 1 113 ? 0.265 10.354 -6.658 1.00 86.19 113 LYS A N 1
ATOM 898 C CA . LYS A 1 113 ? -0.671 10.984 -5.707 1.00 86.19 113 LYS A CA 1
ATOM 899 C C . LYS A 1 113 ? -1.023 10.047 -4.554 1.00 86.19 113 LYS A C 1
ATOM 901 O O . LYS A 1 113 ? -0.887 10.427 -3.393 1.00 86.19 113 LYS A O 1
ATOM 906 N N . ILE A 1 114 ? -1.390 8.802 -4.864 1.00 87.38 114 ILE A N 1
ATOM 907 C CA . ILE A 1 114 ? -1.681 7.780 -3.848 1.00 87.38 114 ILE A CA 1
ATOM 908 C C . ILE A 1 114 ? -0.444 7.538 -2.980 1.00 87.38 114 ILE A C 1
ATOM 910 O O . ILE A 1 114 ? -0.526 7.580 -1.760 1.00 87.38 114 ILE A O 1
ATOM 914 N N . LEU A 1 115 ? 0.731 7.348 -3.571 1.00 90.50 115 LEU A N 1
ATOM 915 C CA . LEU A 1 115 ? 1.955 7.108 -2.805 1.00 90.50 115 LEU A CA 1
ATOM 916 C C . LEU A 1 115 ? 2.333 8.300 -1.902 1.00 90.50 115 LEU A C 1
ATOM 918 O O . LEU A 1 115 ? 2.756 8.093 -0.768 1.00 90.50 115 LEU A O 1
ATOM 922 N N . ARG A 1 116 ? 2.125 9.545 -2.352 1.00 90.50 116 ARG A N 1
ATOM 923 C CA . ARG A 1 116 ? 2.371 10.764 -1.553 1.00 90.50 116 ARG A CA 1
ATOM 924 C C . ARG A 1 116 ? 1.425 10.915 -0.362 1.00 90.50 116 ARG A C 1
ATOM 926 O O . ARG A 1 116 ? 1.800 11.548 0.627 1.00 90.50 116 ARG A O 1
ATOM 933 N N . SER A 1 117 ? 0.239 10.312 -0.427 1.00 90.19 117 SER A N 1
ATOM 934 C CA . SER A 1 117 ? -0.704 10.279 0.697 1.00 90.19 117 SER A CA 1
ATOM 935 C C . SER A 1 117 ? -0.276 9.337 1.833 1.00 90.19 117 SER A C 1
ATOM 937 O O . SER A 1 117 ? -0.899 9.348 2.886 1.00 90.19 117 SER A O 1
ATOM 939 N N . MET A 1 118 ? 0.794 8.548 1.664 1.00 93.00 118 MET A N 1
ATOM 940 C CA . MET A 1 118 ? 1.294 7.581 2.656 1.00 93.00 118 MET A CA 1
ATOM 941 C C . MET A 1 118 ? 2.794 7.808 2.932 1.00 93.00 118 MET A C 1
ATOM 943 O O . MET A 1 118 ? 3.625 6.946 2.637 1.00 93.00 118 MET A O 1
ATOM 947 N N . PRO A 1 119 ? 3.187 8.982 3.454 1.00 92.56 119 PRO A N 1
ATOM 948 C CA . PRO A 1 119 ? 4.584 9.437 3.462 1.00 92.56 119 PRO A CA 1
ATOM 949 C C . PRO A 1 119 ? 5.530 8.622 4.353 1.00 92.56 119 PRO A C 1
ATOM 951 O O . PRO A 1 119 ? 6.734 8.597 4.098 1.00 92.56 119 PRO A O 1
ATOM 954 N N . ASN A 1 120 ? 5.001 7.974 5.393 1.00 95.75 120 ASN A N 1
ATOM 955 C CA . ASN A 1 120 ? 5.787 7.255 6.397 1.00 95.75 120 ASN A CA 1
ATOM 956 C C . ASN A 1 120 ? 5.779 5.735 6.188 1.00 95.75 120 ASN A C 1
ATOM 958 O O . ASN A 1 120 ? 6.233 4.994 7.060 1.00 95.75 120 ASN A O 1
ATOM 962 N N . VAL A 1 121 ? 5.301 5.261 5.031 1.00 97.12 121 VAL A N 1
ATOM 963 C CA . VAL A 1 121 ? 5.277 3.830 4.726 1.00 97.12 121 VAL A CA 1
ATOM 964 C C . VAL A 1 121 ? 6.696 3.258 4.719 1.00 97.12 121 VAL A C 1
ATOM 966 O O . VAL A 1 121 ? 7.583 3.749 4.023 1.00 97.12 121 VAL A O 1
ATOM 969 N N . ARG A 1 122 ? 6.904 2.191 5.497 1.00 97.88 122 ARG A N 1
ATOM 970 C CA . ARG A 1 122 ? 8.190 1.488 5.638 1.00 97.88 122 ARG A CA 1
ATOM 971 C C . ARG A 1 122 ? 8.217 0.186 4.853 1.00 97.88 122 ARG A C 1
ATOM 973 O O . ARG A 1 122 ? 9.273 -0.211 4.365 1.00 97.88 122 A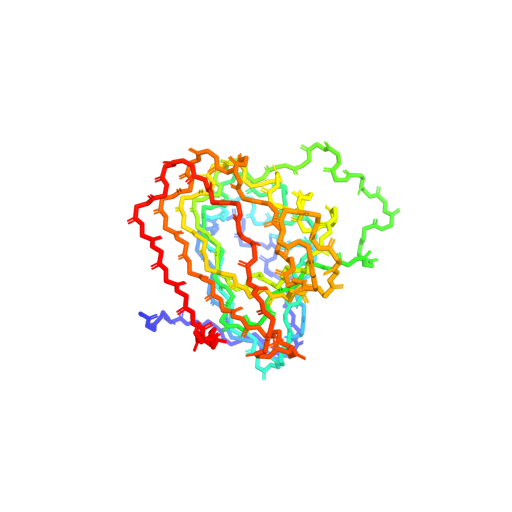RG A O 1
ATOM 980 N N . LYS A 1 123 ? 7.062 -0.472 4.703 1.00 98.00 123 LYS A N 1
ATOM 981 C CA . LYS A 1 123 ? 6.919 -1.737 3.968 1.00 98.00 123 LYS A CA 1
ATOM 982 C C . LYS A 1 123 ? 5.832 -1.633 2.906 1.00 98.00 123 LYS A C 1
ATOM 984 O O . LYS A 1 123 ? 4.649 -1.533 3.227 1.00 98.00 123 LYS A O 1
ATOM 989 N N . LEU A 1 124 ? 6.221 -1.721 1.640 1.00 96.19 124 LEU A N 1
ATOM 990 C CA . LEU A 1 124 ? 5.302 -1.682 0.509 1.00 96.19 124 LEU A CA 1
ATOM 991 C C . LEU A 1 124 ? 5.438 -2.963 -0.308 1.00 96.19 124 LEU A C 1
ATOM 993 O O . LEU A 1 124 ? 6.489 -3.260 -0.864 1.00 96.19 124 LEU A O 1
ATOM 997 N N . ARG A 1 125 ? 4.350 -3.718 -0.434 1.00 94.81 125 ARG A N 1
ATOM 998 C CA . ARG A 1 125 ? 4.239 -4.774 -1.447 1.00 94.81 125 ARG A CA 1
ATOM 999 C C . ARG A 1 125 ? 3.220 -4.302 -2.460 1.00 94.81 125 ARG A C 1
ATOM 1001 O O . ARG A 1 125 ? 2.071 -4.206 -2.080 1.00 94.81 125 ARG A O 1
ATOM 1008 N N . CYS A 1 126 ? 3.561 -4.049 -3.713 1.00 91.56 126 CYS A N 1
ATOM 1009 C CA . CYS A 1 126 ? 2.601 -3.517 -4.687 1.00 91.56 126 CYS A CA 1
ATOM 1010 C C . CYS A 1 126 ? 2.649 -4.255 -6.025 1.00 91.56 126 CYS A C 1
ATOM 1012 O O . CYS A 1 126 ? 3.590 -4.990 -6.332 1.00 91.56 126 CYS A O 1
ATOM 1014 N N . ILE A 1 127 ? 1.586 -4.082 -6.807 1.00 89.31 127 ILE A N 1
ATOM 1015 C CA . ILE A 1 127 ? 1.467 -4.622 -8.159 1.00 89.31 127 ILE A CA 1
ATOM 1016 C C . ILE A 1 127 ? 1.602 -3.449 -9.115 1.00 89.31 127 ILE A C 1
ATOM 1018 O O . ILE A 1 127 ? 0.737 -2.572 -9.150 1.00 89.31 127 ILE A O 1
ATOM 1022 N N . PHE A 1 128 ? 2.671 -3.437 -9.900 1.00 85.69 128 PHE A N 1
ATOM 1023 C CA . PHE A 1 128 ? 2.873 -2.388 -10.880 1.00 85.69 128 PHE A CA 1
ATOM 1024 C C . PHE A 1 128 ? 2.391 -2.795 -12.259 1.00 85.69 128 PHE A C 1
ATOM 1026 O O . PHE A 1 128 ? 2.767 -3.833 -12.812 1.00 85.69 128 PHE A O 1
ATOM 1033 N N . GLN A 1 129 ? 1.588 -1.907 -12.833 1.00 80.56 129 GLN A N 1
ATOM 1034 C CA . GLN A 1 129 ? 1.310 -1.908 -14.252 1.00 80.56 129 GLN A CA 1
ATOM 1035 C C . GLN A 1 129 ? 2.223 -0.879 -14.908 1.00 80.56 129 GLN A C 1
ATOM 1037 O O . GLN A 1 129 ? 1.945 0.322 -14.903 1.00 80.56 129 GLN A O 1
ATOM 1042 N N . GLY A 1 130 ? 3.343 -1.377 -15.424 1.00 75.88 130 GLY A N 1
ATOM 1043 C CA . GLY A 1 130 ? 4.254 -0.566 -16.212 1.00 75.88 130 GL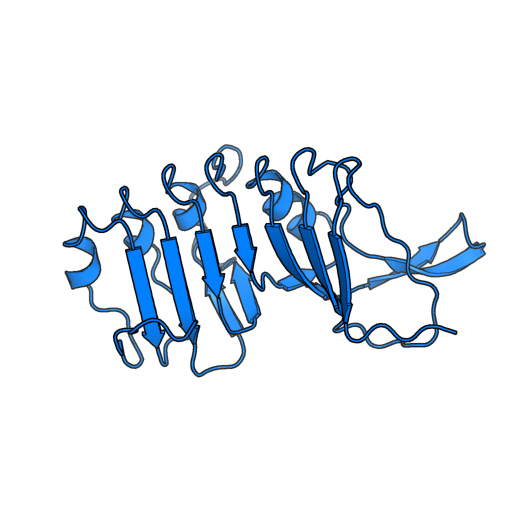Y A CA 1
ATOM 1044 C C . GLY A 1 130 ? 3.587 -0.076 -17.496 1.00 75.88 130 GLY A C 1
ATOM 1045 O O . GLY A 1 130 ? 2.717 -0.755 -18.048 1.00 75.88 130 GLY A O 1
ATOM 1046 N N . SER A 1 131 ? 4.003 1.098 -17.962 1.00 81.94 131 SER A N 1
ATOM 1047 C CA . SER A 1 131 ? 3.581 1.658 -19.248 1.00 81.94 131 SER A CA 1
ATOM 1048 C C . SER A 1 131 ? 4.767 1.712 -20.202 1.00 81.94 131 SER A C 1
ATOM 1050 O O . SER A 1 131 ? 5.876 2.051 -19.785 1.00 81.94 131 SER A O 1
ATOM 1052 N N . LEU A 1 132 ? 4.550 1.359 -21.468 1.00 85.12 132 LEU A N 1
ATOM 1053 C CA . LEU A 1 132 ? 5.582 1.454 -22.494 1.00 85.12 132 LEU A CA 1
ATOM 1054 C C . LEU A 1 132 ? 5.723 2.912 -22.932 1.00 85.12 132 LEU A C 1
ATOM 1056 O O . LEU A 1 132 ? 4.739 3.557 -23.286 1.00 85.12 132 LEU A O 1
ATOM 1060 N N . GLY A 1 133 ? 6.949 3.415 -22.956 1.00 85.56 133 GLY A N 1
ATOM 1061 C CA . GLY A 1 133 ? 7.247 4.726 -23.514 1.00 85.56 133 GLY A CA 1
ATOM 1062 C C . GLY A 1 133 ? 8.687 4.817 -23.996 1.00 85.56 133 GLY A C 1
ATOM 1063 O O . GLY A 1 133 ? 9.465 3.879 -23.851 1.00 85.56 133 GLY A O 1
ATOM 1064 N N . TYR A 1 134 ? 9.061 5.967 -24.546 1.00 86.19 134 TYR A N 1
ATOM 1065 C CA . TYR A 1 134 ? 10.416 6.201 -25.032 1.00 86.19 134 TYR A CA 1
ATOM 1066 C C . TYR A 1 134 ? 11.302 6.825 -23.943 1.00 86.19 134 TYR A C 1
ATOM 1068 O O . TYR A 1 134 ? 11.013 7.914 -23.445 1.00 86.19 134 TYR A O 1
ATOM 1076 N N . SER A 1 135 ? 12.406 6.163 -23.588 1.00 85.56 135 SER A N 1
ATOM 1077 C CA . SER A 1 135 ? 13.416 6.701 -22.672 1.00 85.56 135 SER A CA 1
ATOM 1078 C C . SER A 1 135 ? 14.531 7.380 -23.464 1.00 85.56 135 SER A C 1
ATOM 1080 O O . SER A 1 135 ? 15.270 6.740 -24.214 1.00 85.56 135 SER A O 1
ATOM 1082 N N . ARG A 1 136 ? 14.703 8.694 -23.260 1.00 86.81 136 ARG A N 1
ATOM 1083 C CA . ARG A 1 136 ? 15.833 9.451 -23.834 1.00 86.81 136 ARG A CA 1
ATOM 1084 C C . ARG A 1 136 ? 17.181 8.951 -23.315 1.00 86.81 136 ARG A C 1
ATOM 1086 O O . ARG A 1 136 ? 18.153 8.968 -24.063 1.00 86.81 136 ARG A O 1
ATOM 1093 N N . LYS A 1 137 ? 17.223 8.485 -22.062 1.00 85.81 137 LYS A N 1
ATOM 1094 C CA . LYS A 1 137 ? 18.423 7.947 -21.407 1.00 85.81 137 LYS A CA 1
ATOM 1095 C C . LYS A 1 137 ? 18.898 6.657 -22.074 1.00 85.81 137 LYS A C 1
ATOM 1097 O O . LYS A 1 137 ? 20.091 6.494 -22.295 1.00 85.81 137 LYS A O 1
ATOM 1102 N N . LEU A 1 138 ? 17.962 5.776 -22.422 1.00 84.88 138 LEU A N 1
ATOM 1103 C CA . LEU A 1 138 ? 18.250 4.490 -23.065 1.00 84.88 138 LEU A CA 1
ATOM 1104 C C . LEU A 1 138 ? 18.212 4.557 -24.600 1.00 84.88 138 LEU A C 1
ATOM 1106 O O . LEU A 1 138 ? 18.508 3.561 -25.250 1.00 84.88 138 LEU A O 1
ATOM 1110 N N . ARG A 1 139 ? 17.837 5.712 -25.177 1.00 86.69 139 ARG A N 1
ATOM 1111 C CA . ARG A 1 139 ? 17.595 5.908 -26.619 1.00 86.69 139 ARG A CA 1
ATOM 1112 C C . ARG A 1 139 ? 16.721 4.795 -27.216 1.00 86.69 139 ARG A C 1
ATOM 1114 O O . ARG A 1 139 ? 17.042 4.227 -28.255 1.00 86.69 139 ARG A O 1
ATOM 1121 N N . GLY A 1 140 ? 15.623 4.468 -26.536 1.00 88.19 140 GLY A N 1
ATOM 1122 C CA . GLY A 1 140 ? 14.757 3.363 -26.933 1.00 88.19 140 GLY A CA 1
ATOM 1123 C C . GLY A 1 140 ? 13.516 3.209 -26.063 1.00 88.19 140 GLY A C 1
ATOM 1124 O O . GLY A 1 140 ? 13.316 3.933 -25.085 1.00 88.19 140 GLY A O 1
ATOM 1125 N N . ASN A 1 141 ? 12.673 2.247 -26.434 1.00 88.31 141 ASN A N 1
ATOM 1126 C CA . ASN A 1 141 ? 11.456 1.933 -25.695 1.00 88.31 141 ASN A CA 1
ATOM 1127 C C . ASN A 1 141 ? 11.785 1.263 -24.354 1.00 88.31 141 ASN A C 1
ATOM 1129 O O . ASN A 1 141 ? 12.601 0.347 -24.289 1.00 88.31 141 ASN A O 1
ATOM 1133 N N . CYS A 1 142 ? 11.118 1.709 -23.297 1.00 85.56 142 CYS A N 1
ATOM 1134 C CA . CYS A 1 142 ? 11.314 1.290 -21.918 1.00 85.56 142 CYS A CA 1
ATOM 1135 C C . CYS A 1 142 ? 9.956 1.150 -21.223 1.00 85.56 142 CYS A C 1
ATOM 1137 O O . CYS A 1 142 ? 8.995 1.847 -21.559 1.00 85.56 142 CYS A O 1
ATOM 1139 N N . VAL A 1 143 ? 9.875 0.251 -20.245 1.00 85.12 143 VAL A N 1
ATOM 1140 C CA . VAL A 1 143 ? 8.719 0.158 -19.354 1.00 85.12 143 VAL A CA 1
ATOM 1141 C C . VAL A 1 143 ? 8.957 1.062 -18.152 1.00 85.12 143 VAL A C 1
ATOM 1143 O O . VAL A 1 143 ? 9.857 0.812 -17.346 1.00 85.12 143 VAL A O 1
ATOM 1146 N N . PHE A 1 144 ? 8.119 2.086 -18.021 1.00 84.31 144 PHE A N 1
ATOM 1147 C CA . PHE A 1 144 ? 8.167 3.027 -16.913 1.00 84.31 144 PHE A CA 1
ATOM 1148 C C . PHE A 1 144 ? 7.289 2.588 -15.745 1.00 84.31 144 PHE A C 1
ATOM 1150 O O . PHE A 1 144 ? 6.170 2.097 -15.927 1.00 84.31 144 PHE A O 1
ATOM 1157 N N . TYR A 1 145 ? 7.795 2.839 -14.541 1.00 84.62 145 TYR A N 1
ATOM 1158 C CA . TYR A 1 145 ? 7.123 2.604 -13.268 1.00 84.62 145 TYR A CA 1
ATOM 1159 C C . TYR A 1 145 ? 6.922 3.920 -12.506 1.00 84.62 145 TYR A C 1
ATOM 1161 O O . TYR A 1 145 ? 7.660 4.879 -12.754 1.00 84.62 145 TYR A O 1
ATOM 1169 N N . PRO A 1 146 ? 5.920 4.004 -11.607 1.00 85.31 146 PRO A N 1
ATOM 1170 C CA . PRO A 1 146 ? 5.758 5.164 -10.737 1.00 85.31 146 PRO A CA 1
ATOM 1171 C C . PRO A 1 146 ? 7.053 5.482 -9.990 1.00 85.31 146 PRO A C 1
ATOM 1173 O O . PRO A 1 146 ? 7.777 4.570 -9.578 1.00 85.31 146 PRO A O 1
ATOM 1176 N N . ARG A 1 147 ? 7.340 6.771 -9.800 1.00 88.88 147 ARG A N 1
ATOM 1177 C CA . ARG A 1 147 ? 8.481 7.185 -8.985 1.00 88.88 147 ARG A CA 1
ATOM 1178 C C . ARG A 1 147 ? 8.262 6.800 -7.523 1.00 88.88 147 ARG A C 1
ATOM 1180 O O . ARG A 1 147 ? 7.146 6.904 -7.016 1.00 88.88 147 ARG A O 1
ATOM 1187 N N . LEU A 1 148 ? 9.327 6.351 -6.863 1.00 91.12 148 LEU A N 1
ATOM 1188 C CA . LEU A 1 148 ? 9.324 5.972 -5.446 1.00 91.12 148 LEU A CA 1
ATOM 1189 C C . LEU A 1 148 ? 10.405 6.698 -4.645 1.00 91.12 148 LEU A C 1
ATOM 1191 O O . LEU A 1 148 ? 10.477 6.525 -3.434 1.00 91.12 148 LEU A O 1
ATOM 1195 N N . ASP A 1 149 ? 11.221 7.520 -5.300 1.00 91.75 149 ASP A N 1
ATOM 1196 C CA . ASP A 1 149 ? 12.321 8.288 -4.717 1.00 91.75 149 ASP A CA 1
ATOM 1197 C C . ASP A 1 149 ? 11.863 9.249 -3.608 1.00 91.75 149 ASP A C 1
ATOM 1199 O O . ASP A 1 149 ? 12.616 9.510 -2.676 1.00 91.75 149 ASP A O 1
ATOM 1203 N N . PHE A 1 150 ? 10.608 9.706 -3.644 1.00 92.06 150 PHE A N 1
ATOM 1204 C CA . PHE A 1 150 ? 10.015 10.548 -2.599 1.00 92.06 150 PHE A CA 1
ATOM 1205 C C . PHE A 1 150 ? 9.545 9.788 -1.341 1.00 92.06 150 PHE A C 1
ATOM 1207 O O . PHE A 1 150 ? 9.164 10.425 -0.356 1.00 92.06 150 PHE A O 1
ATOM 1214 N N . LEU A 1 151 ? 9.543 8.449 -1.337 1.00 94.00 151 LEU A N 1
ATOM 1215 C CA . LEU A 1 151 ? 9.144 7.636 -0.179 1.00 94.00 151 LEU A CA 1
ATOM 1216 C C . LEU A 1 151 ? 10.319 7.461 0.792 1.00 94.00 151 LEU A C 1
ATOM 1218 O O . LEU A 1 151 ? 10.904 6.387 0.924 1.00 94.00 151 LEU A O 1
ATOM 1222 N N . ASN A 1 152 ? 10.660 8.540 1.494 1.00 93.56 152 ASN A N 1
ATOM 1223 C CA . ASN A 1 152 ? 11.885 8.655 2.295 1.00 93.56 152 ASN A CA 1
ATOM 1224 C C . ASN A 1 152 ? 11.987 7.705 3.502 1.00 93.56 152 ASN A C 1
ATOM 1226 O O . ASN A 1 152 ? 13.054 7.623 4.107 1.00 93.56 152 ASN A O 1
ATOM 1230 N N . GLN A 1 153 ? 10.903 7.030 3.892 1.00 96.38 153 GLN A N 1
ATOM 1231 C CA . GLN A 1 153 ? 10.893 6.056 4.994 1.00 96.38 153 GLN A CA 1
ATOM 1232 C C . GLN A 1 153 ? 10.794 4.604 4.513 1.00 96.38 153 GLN A C 1
ATOM 1234 O O . GLN A 1 153 ? 10.800 3.695 5.339 1.00 96.38 153 GLN A O 1
ATOM 1239 N N . LEU A 1 154 ? 10.714 4.370 3.199 1.00 97.75 154 LEU A N 1
ATOM 1240 C CA . LEU A 1 154 ? 10.511 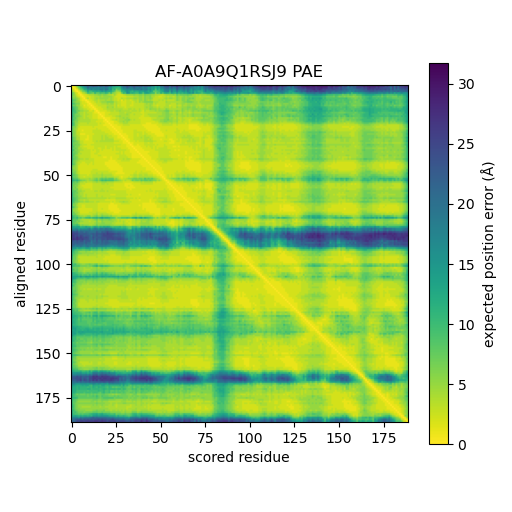3.032 2.666 1.00 97.75 154 LEU A CA 1
ATOM 1241 C C . LEU A 1 154 ? 11.782 2.186 2.808 1.00 97.75 154 LEU A C 1
ATOM 1243 O O . LEU A 1 154 ? 12.804 2.467 2.188 1.00 97.75 154 LEU A O 1
ATOM 1247 N N . GLU A 1 155 ? 11.686 1.124 3.604 1.00 97.88 155 GLU A N 1
ATOM 1248 C CA . GLU A 1 155 ? 12.782 0.206 3.926 1.00 97.88 155 GLU A CA 1
ATOM 1249 C C . GLU A 1 155 ? 12.657 -1.131 3.187 1.00 97.88 155 GLU A C 1
ATOM 1251 O O . GLU A 1 155 ? 13.670 -1.740 2.852 1.00 97.88 155 GLU A O 1
ATOM 1256 N N . SER A 1 156 ? 11.432 -1.583 2.905 1.00 97.81 156 SER A N 1
ATOM 1257 C CA . SER A 1 156 ? 11.164 -2.859 2.235 1.00 97.81 156 SER A CA 1
ATOM 1258 C C . SER A 1 156 ? 10.160 -2.680 1.102 1.00 97.81 156 SER A C 1
ATOM 1260 O O . SER A 1 156 ? 9.042 -2.201 1.314 1.00 97.81 156 SER A O 1
ATOM 1262 N N . LEU A 1 157 ? 10.560 -3.075 -0.107 1.00 95.69 157 LEU A N 1
ATOM 1263 C CA . LEU A 1 157 ? 9.748 -2.996 -1.314 1.00 95.69 157 LEU A CA 1
ATOM 1264 C C . LEU A 1 157 ? 9.664 -4.360 -1.997 1.00 95.69 157 LEU A C 1
ATOM 1266 O O . LEU A 1 157 ? 10.666 -4.930 -2.425 1.00 95.69 157 LEU A O 1
ATOM 1270 N N . LYS A 1 158 ? 8.440 -4.851 -2.186 1.00 93.88 158 LYS A N 1
ATOM 1271 C CA . LYS A 1 158 ? 8.154 -6.018 -3.020 1.00 93.88 158 LYS A CA 1
ATOM 1272 C C . LYS A 1 158 ? 7.298 -5.619 -4.213 1.00 93.88 158 LYS A C 1
ATOM 1274 O O . LYS A 1 158 ? 6.109 -5.346 -4.057 1.00 93.88 158 LYS A O 1
ATOM 1279 N N . LEU A 1 159 ? 7.891 -5.632 -5.401 1.00 90.00 159 LEU A N 1
ATOM 1280 C CA . LEU A 1 159 ? 7.203 -5.346 -6.654 1.00 90.00 159 LEU A CA 1
ATOM 1281 C C . LEU A 1 159 ? 6.764 -6.639 -7.328 1.00 90.00 159 LEU A C 1
ATOM 1283 O O . LEU A 1 159 ? 7.555 -7.565 -7.508 1.00 90.00 159 LEU A O 1
ATOM 1287 N N . LEU A 1 160 ? 5.504 -6.674 -7.744 1.00 87.31 160 LEU A N 1
ATOM 1288 C CA . LEU A 1 160 ? 4.979 -7.693 -8.638 1.00 87.31 160 LEU A CA 1
ATOM 1289 C C . LEU A 1 160 ? 4.690 -7.043 -9.989 1.00 87.31 160 LEU A C 1
ATOM 1291 O O . LEU A 1 160 ? 3.841 -6.152 -10.079 1.00 87.31 160 LEU A O 1
ATOM 1295 N N . SER A 1 161 ? 5.392 -7.480 -11.031 1.00 77.38 161 SER A N 1
ATOM 1296 C CA . SER A 1 161 ? 5.104 -7.038 -12.394 1.00 77.38 161 SER A CA 1
ATOM 1297 C C . SER A 1 161 ? 3.847 -7.726 -12.914 1.00 77.38 161 SER A C 1
ATOM 1299 O O . SER A 1 161 ? 3.704 -8.947 -12.827 1.00 77.38 161 SER A O 1
ATOM 1301 N N . ASN A 1 162 ? 2.949 -6.930 -13.490 1.00 72.62 162 ASN A N 1
ATOM 1302 C CA . ASN A 1 162 ? 1.874 -7.409 -14.359 1.00 72.62 162 ASN A CA 1
ATOM 1303 C C . ASN A 1 162 ? 2.005 -6.808 -15.774 1.00 72.62 162 ASN A C 1
ATOM 1305 O O . ASN A 1 162 ? 1.010 -6.636 -16.475 1.00 72.62 162 ASN A O 1
ATOM 1309 N N . SER A 1 163 ? 3.218 -6.386 -16.156 1.00 64.12 163 SER A N 1
ATOM 1310 C CA . SER A 1 163 ? 3.484 -5.717 -17.434 1.00 64.12 163 SER A CA 1
ATOM 1311 C C . SER A 1 163 ? 3.772 -6.722 -18.556 1.00 64.12 163 SER A C 1
ATOM 1313 O O . SER A 1 163 ? 4.463 -7.718 -18.354 1.00 64.12 163 SER A O 1
ATOM 1315 N N . VAL A 1 164 ? 3.210 -6.456 -19.742 1.00 59.59 164 VAL A N 1
ATOM 1316 C CA . VAL A 1 164 ? 3.261 -7.332 -20.930 1.00 59.59 164 VAL A CA 1
ATOM 1317 C C . VAL A 1 164 ? 3.929 -6.602 -22.101 1.00 59.59 164 VAL A C 1
ATOM 1319 O O . VAL A 1 164 ? 3.376 -6.469 -23.188 1.00 59.59 164 VAL A O 1
ATOM 1322 N N . PRO A 1 165 ? 5.162 -6.122 -21.914 1.00 59.47 165 PRO A N 1
ATOM 1323 C CA . PRO A 1 165 ? 6.159 -6.729 -22.787 1.00 59.47 165 PRO A CA 1
ATOM 1324 C C . PRO A 1 165 ? 7.454 -7.057 -22.046 1.00 59.47 165 PRO A C 1
ATOM 1326 O O . PRO A 1 165 ? 8.250 -6.176 -21.737 1.00 59.47 165 PRO A O 1
ATOM 1329 N N . ALA A 1 166 ? 7.716 -8.356 -21.898 1.00 62.19 166 ALA A N 1
ATOM 1330 C CA . ALA A 1 166 ? 8.927 -8.957 -21.327 1.00 62.19 166 ALA A CA 1
ATOM 1331 C C . ALA A 1 166 ? 10.241 -8.671 -22.099 1.00 62.19 166 ALA A C 1
ATOM 1333 O O . ALA A 1 166 ? 11.240 -9.348 -21.882 1.00 62.19 166 ALA A O 1
ATOM 1334 N N . LYS A 1 167 ? 10.235 -7.741 -23.064 1.00 68.44 167 LYS A N 1
ATOM 1335 C CA . LYS A 1 167 ? 11.332 -7.521 -24.024 1.00 68.44 167 LYS A CA 1
ATOM 1336 C C . LYS A 1 167 ? 11.991 -6.144 -23.928 1.00 68.44 167 LYS A C 1
ATOM 1338 O O . LYS A 1 167 ? 12.983 -5.924 -24.613 1.00 68.44 167 LYS A O 1
ATOM 1343 N N . HIS A 1 168 ? 11.445 -5.228 -23.133 1.00 74.81 168 HIS A N 1
ATOM 1344 C CA . HIS A 1 168 ? 11.978 -3.872 -23.004 1.00 74.81 168 HIS A CA 1
ATOM 1345 C C . HIS A 1 168 ? 12.675 -3.697 -21.653 1.00 74.81 168 HIS A C 1
ATOM 1347 O O . HIS A 1 168 ? 12.247 -4.316 -20.677 1.00 74.81 168 HIS A O 1
ATOM 1353 N N . PRO A 1 169 ? 13.714 -2.848 -21.573 1.00 79.81 169 PRO A N 1
ATOM 1354 C CA . PRO A 1 169 ? 14.324 -2.491 -20.301 1.00 79.81 169 PRO A CA 1
ATOM 1355 C C . PRO A 1 169 ? 13.292 -1.883 -19.343 1.00 79.81 169 PRO A C 1
ATOM 1357 O O . PRO A 1 169 ? 12.274 -1.319 -19.756 1.00 79.81 169 PRO A O 1
ATOM 1360 N N . HIS A 1 170 ? 13.577 -2.010 -18.050 1.00 81.06 170 HIS A N 1
ATOM 1361 C CA . HIS A 1 170 ? 12.757 -1.490 -16.963 1.00 81.06 170 HIS A CA 1
ATOM 1362 C C . HIS A 1 170 ? 13.491 -0.341 -16.270 1.00 81.06 170 HIS A C 1
ATOM 1364 O O . HIS A 1 170 ? 14.641 -0.500 -15.863 1.00 81.06 170 HIS A O 1
ATOM 1370 N N . GLU A 1 171 ? 12.825 0.801 -16.102 1.00 80.94 171 GLU A N 1
ATOM 1371 C CA . GLU A 1 171 ? 13.396 1.968 -15.425 1.00 80.94 171 GLU A CA 1
ATOM 1372 C C . GLU A 1 171 ? 12.693 2.200 -14.081 1.00 80.94 171 GLU A C 1
ATOM 1374 O O . GLU A 1 171 ? 11.483 2.434 -14.026 1.00 80.94 171 GLU A O 1
ATOM 1379 N N . PHE A 1 172 ? 13.464 2.119 -12.992 1.00 82.88 172 PHE A N 1
ATOM 1380 C CA . PHE A 1 172 ? 12.989 2.315 -11.621 1.00 82.88 172 PHE A CA 1
ATOM 1381 C C . PHE A 1 172 ? 13.680 3.507 -10.966 1.00 82.88 172 PHE A C 1
ATOM 1383 O O . PHE A 1 172 ? 14.871 3.731 -11.167 1.00 82.88 172 PHE A O 1
ATOM 1390 N N . ASN A 1 173 ? 12.937 4.209 -10.113 1.00 86.38 173 ASN A N 1
ATOM 1391 C CA . ASN A 1 173 ? 13.457 5.251 -9.232 1.00 86.38 173 ASN A CA 1
ATOM 1392 C C . ASN A 1 173 ? 13.180 4.823 -7.791 1.00 86.38 173 ASN A C 1
ATOM 1394 O O . ASN A 1 173 ? 12.071 5.031 -7.299 1.00 86.38 173 ASN A O 1
ATOM 1398 N N . PHE A 1 174 ? 14.144 4.147 -7.161 1.00 90.38 174 PHE A N 1
ATOM 1399 C CA . PHE A 1 174 ? 14.000 3.616 -5.804 1.00 90.38 174 PHE A CA 1
ATOM 1400 C C . PHE A 1 174 ? 14.312 4.676 -4.731 1.00 90.38 174 PHE A C 1
ATOM 1402 O O . PHE A 1 174 ? 15.146 5.550 -4.967 1.00 90.38 174 PHE A O 1
ATOM 1409 N N . PRO A 1 175 ? 13.678 4.591 -3.546 1.00 92.31 175 PRO A N 1
ATOM 1410 C CA . PRO A 1 175 ? 13.991 5.460 -2.416 1.00 92.31 175 PRO A CA 1
ATOM 1411 C C . PRO A 1 175 ? 15.350 5.131 -1.798 1.00 92.31 175 PRO A C 1
ATOM 1413 O O . PRO A 1 175 ? 15.808 3.990 -1.814 1.00 92.31 175 PRO A O 1
ATOM 1416 N N . SER A 1 176 ? 15.972 6.138 -1.188 1.00 91.88 176 SER A N 1
ATOM 1417 C CA . SER A 1 176 ? 17.334 6.053 -0.648 1.00 91.88 176 SER A CA 1
ATOM 1418 C C . SER A 1 176 ? 17.478 5.173 0.599 1.00 91.88 176 SER A C 1
ATOM 1420 O O . SER A 1 176 ? 18.555 4.632 0.831 1.00 91.88 176 SER A O 1
ATOM 1422 N N . LYS A 1 177 ? 16.417 5.006 1.403 1.00 95.75 177 LYS A N 1
ATOM 1423 C CA . LYS A 1 177 ? 16.430 4.166 2.620 1.00 95.75 177 LYS A CA 1
ATOM 1424 C C . LYS A 1 177 ? 16.079 2.696 2.373 1.00 95.75 177 LYS A C 1
ATOM 1426 O O . LYS A 1 177 ? 15.964 1.937 3.337 1.00 95.75 177 LYS A O 1
ATOM 1431 N N . LEU A 1 178 ? 15.912 2.290 1.115 1.00 96.62 178 LEU A N 1
ATOM 1432 C CA . LEU A 1 178 ? 15.516 0.932 0.773 1.00 96.62 178 LEU A CA 1
ATOM 1433 C C . LEU A 1 178 ? 16.609 -0.073 1.169 1.00 96.62 178 LEU A C 1
ATOM 1435 O O . LEU A 1 178 ? 17.754 0.045 0.743 1.00 96.62 178 LEU A O 1
ATOM 1439 N N . ARG A 1 179 ? 16.245 -1.072 1.977 1.00 96.81 179 ARG A N 1
ATOM 1440 C CA . ARG A 1 179 ? 17.135 -2.143 2.463 1.00 96.81 179 ARG A CA 1
ATOM 1441 C C . ARG A 1 179 ? 16.795 -3.494 1.855 1.00 96.81 179 ARG A C 1
ATOM 1443 O O . ARG A 1 179 ? 17.678 -4.310 1.624 1.00 96.81 179 ARG A O 1
ATOM 1450 N N . GLU A 1 180 ? 15.514 -3.721 1.593 1.00 97.06 180 GLU A N 1
ATOM 1451 C CA . GLU A 1 180 ? 15.005 -4.965 1.032 1.00 97.06 180 GLU A CA 1
ATOM 1452 C C . GLU A 1 180 ? 14.274 -4.674 -0.277 1.00 97.06 180 GLU A C 1
ATOM 1454 O O . GLU A 1 180 ? 13.313 -3.902 -0.314 1.00 97.06 180 GLU A O 1
ATOM 1459 N N . LEU A 1 181 ? 14.706 -5.329 -1.354 1.00 94.94 181 LEU A N 1
ATOM 1460 C CA . LEU A 1 181 ? 14.052 -5.268 -2.653 1.00 94.94 181 LEU A CA 1
ATOM 1461 C C . LEU A 1 181 ? 13.732 -6.682 -3.127 1.00 94.94 181 LEU A C 1
ATOM 1463 O O . LEU A 1 181 ? 14.615 -7.521 -3.275 1.00 94.94 181 LEU A O 1
ATOM 1467 N N . THR A 1 182 ? 12.459 -6.942 -3.402 1.00 93.19 182 THR A N 1
ATOM 1468 C CA . THR A 1 182 ? 12.012 -8.167 -4.068 1.00 93.19 182 THR A CA 1
ATOM 1469 C C . THR A 1 182 ? 11.310 -7.806 -5.365 1.00 93.19 182 THR A C 1
ATOM 1471 O O . THR A 1 182 ? 10.298 -7.108 -5.356 1.00 93.19 182 THR A O 1
ATOM 1474 N N . LEU A 1 183 ? 11.812 -8.330 -6.478 1.00 89.50 183 LEU A N 1
ATOM 1475 C CA . LEU A 1 183 ? 11.204 -8.197 -7.795 1.00 89.50 183 LEU A CA 1
ATOM 1476 C C . LEU A 1 183 ? 10.638 -9.562 -8.196 1.00 89.50 183 LEU A C 1
ATOM 1478 O O . LE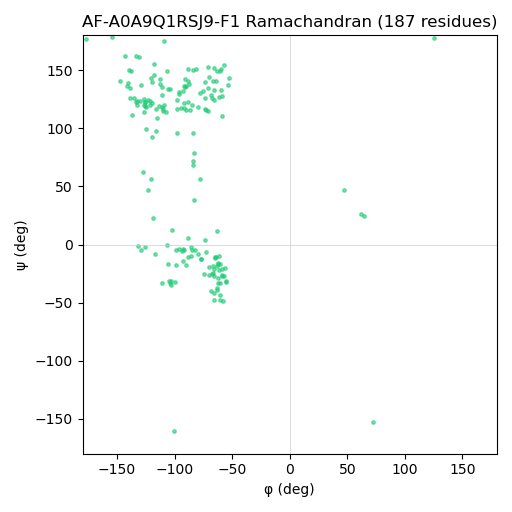U A 1 183 ? 11.358 -10.554 -8.242 1.00 89.50 183 LEU A O 1
ATOM 1482 N N . SER A 1 184 ? 9.330 -9.643 -8.432 1.00 87.56 184 SER A N 1
ATOM 1483 C CA . SER A 1 184 ? 8.645 -10.874 -8.842 1.00 87.56 184 SER A CA 1
ATOM 1484 C C . SER A 1 184 ? 7.974 -10.692 -10.201 1.00 87.56 184 SER A C 1
ATOM 1486 O O . SER A 1 184 ? 7.368 -9.651 -10.461 1.00 87.56 184 SER A O 1
ATOM 1488 N N . ASN A 1 185 ? 8.047 -11.722 -11.046 1.00 81.31 185 ASN A N 1
ATOM 1489 C CA . ASN A 1 185 ? 7.511 -11.737 -12.414 1.00 81.31 185 ASN A CA 1
ATOM 1490 C C . ASN A 1 185 ? 8.138 -10.688 -13.355 1.00 81.31 185 ASN A C 1
ATOM 1492 O O . ASN A 1 185 ? 7.508 -10.256 -14.318 1.00 81.31 185 ASN A O 1
ATOM 1496 N N . PHE A 1 186 ? 9.378 -10.278 -13.086 1.00 76.75 186 PHE A N 1
ATOM 1497 C CA . PHE A 1 186 ? 10.186 -9.506 -14.029 1.00 76.75 186 PHE A CA 1
ATOM 1498 C C . PHE A 1 186 ? 11.015 -10.474 -14.874 1.00 76.75 186 PHE A C 1
ATOM 1500 O O . PHE A 1 186 ? 11.568 -11.436 -14.342 1.00 76.75 186 PHE A O 1
ATOM 1507 N N . VAL A 1 187 ? 11.079 -10.239 -16.185 1.00 63.56 187 VAL A N 1
ATOM 1508 C CA . VAL A 1 187 ? 11.922 -11.023 -17.094 1.00 63.56 187 VAL A CA 1
ATOM 1509 C C . VAL A 1 187 ? 13.202 -10.232 -17.318 1.00 63.56 187 VAL A C 1
ATOM 1511 O O . VAL A 1 187 ? 13.155 -9.126 -17.849 1.00 63.56 187 VAL A O 1
ATOM 1514 N N . TYR A 1 188 ? 14.332 -10.785 -16.889 1.00 54.09 188 TYR A N 1
ATOM 1515 C CA . TYR A 1 188 ? 15.651 -10.216 -17.151 1.00 54.09 188 TYR A CA 1
ATOM 1516 C C . TYR A 1 188 ? 16.200 -10.819 -18.450 1.00 54.09 188 TYR A C 1
ATOM 1518 O O . TYR A 1 188 ? 16.083 -12.027 -18.666 1.00 54.09 188 TYR A O 1
ATOM 1526 N N . ARG A 1 189 ? 16.764 -9.978 -19.318 1.00 48.22 189 ARG A N 1
ATOM 1527 C CA . ARG A 1 189 ? 17.673 -10.384 -20.392 1.00 48.22 189 ARG A CA 1
ATOM 1528 C C . ARG A 1 189 ? 19.021 -9.742 -20.137 1.00 48.22 189 ARG A C 1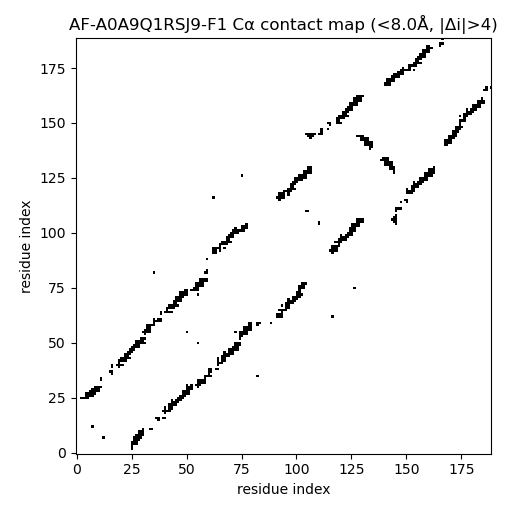
ATOM 1530 O O . ARG A 1 189 ? 19.004 -8.560 -19.728 1.00 48.22 189 ARG A O 1
#

Solvent-accessible surface area (backbone atoms only — not comparable to full-atom values): 10018 Å² total; per-residue (Å²): 133,89,70,91,48,50,77,54,48,62,53,84,65,79,68,62,49,74,45,42,82,38,41,69,46,44,34,34,26,56,26,50,57,53,66,56,60,61,38,54,31,46,47,26,27,33,45,34,38,33,45,75,48,75,54,33,30,39,40,66,44,53,32,69,21,58,48,28,25,36,42,39,38,75,39,40,26,40,71,53,81,77,86,52,89,82,62,81,68,90,79,49,42,22,62,47,20,35,32,43,35,24,45,54,35,44,48,50,69,71,36,40,53,58,52,63,29,35,52,45,28,28,35,41,32,33,33,38,38,48,39,84,44,77,35,80,90,74,73,40,65,27,32,37,51,48,72,36,51,82,34,66,45,25,31,34,41,36,44,33,49,73,51,89,64,76,81,49,56,78,53,82,45,71,25,86,52,53,77,41,81,43,82,41,78,70,66,87,132

Organism: NCBI:txid402998

Secondary structure (DSSP, 8-state):
-----EEEETS--GGGGG-TT-SEEEEEES-SB--GGGGG-TT--EEEEEESSSEEEEPGGGGG-TT--EEEEEEEEEE-SSS-SS--GGG---TT--EEEEEEEESSHHHHHHHHT-TT--EEEEEEE-EEEEETTTTEEEEE----TT-TT--EEEEEE--S-TTS-EE----TT--EEEEESPPP-

Radius of gyration: 17.28 Å; Cα contacts (8 Å, |Δi|>4): 433; chains: 1; bounding box: 42×35×47 Å

Sequence (189 aa):
MDLVSINIGDTFPCEIRALIHMRYFAARTGADSIPSTIADLWNLETFVVKGLRGEFRLPRSLFRMFKLKHIHVNNRASFSLHDDICESLDNSRLDSLESFSTPRLSYGEGAEKILRSMPNVRKLRCIFQGSLGYSRKLRGNCVFYPRLDFLNQLESLKLLSNSVPAKHPHEFNFPSKLRELTLSNFVYR

InterPro domains:
  IPR032675 Leucine-rich repeat domain superfamily [G3DSA:3.80.10.10] (1-187)
  IPR055414 Disease resistance R13L4/SHOC-2-like, LRR domain [PF23598] (15-185)